Protein AF-A0A4S5A4U9-F1 (afdb_monomer_lite)

Radius of gyration: 17.42 Å; chains: 1; bounding box: 46×43×47 Å

pLDDT: mean 92.73, std 6.1, range [66.0, 98.31]

Foldseek 3Di:
DDDLPDQDAPDQFWEDFAQDWDDDVPGIDGGGDVVSRVVVLVVLLVVQCPDPPDDPQQSSQQQLQPADDDLCCASVGNSYYGDRDDRDQKGQGWDPVVVVCCVVVVDVDTQHLAERAEVVRQKDKHKIARQDQAKWKKFKDWDQWPFDKDKPPRIDIHGHGRMDMMMIGTDDADPAKTWTWIWIATPVGDITTHIYIYGD

Sequence (200 aa):
SGDPAARVLKPDLVAEGTSVMAAVPGGWDVVSGTSVAAARVSGLAAVLLSRPGATPGRVRSALLTTAHPLADIGLSSGAGEAVLHPTPSLVAAVPARHYREWLTGDRATVNQPHLLLSNGVHRGRRTLTNVGRRPVRISASVEGFEGAATVTPATAVLRPGASLRFEVLAEGLPRRSDDGAVVWRTGAGRETRIAVVVTR

Structure (mmCIF, N/CA/C/O backbone):
data_AF-A0A4S5A4U9-F1
#
_entry.id   AF-A0A4S5A4U9-F1
#
loop_
_atom_site.group_PDB
_atom_site.id
_atom_site.type_symbol
_atom_site.label_atom_id
_atom_site.label_alt_id
_atom_site.label_comp_id
_atom_site.label_asym_id
_atom_site.label_entity_id
_atom_site.label_seq_id
_atom_site.pdbx_PDB_ins_code
_atom_site.Cartn_x
_atom_site.Cartn_y
_atom_site.Cartn_z
_atom_site.occupancy
_atom_site.B_iso_or_equiv
_atom_site.auth_seq_id
_atom_site.auth_comp_id
_atom_site.auth_asym_id
_atom_site.auth_atom_id
_atom_site.pdbx_PDB_model_num
ATOM 1 N N . SER A 1 1 ? 7.716 13.311 -7.231 1.00 79.06 1 SER A N 1
ATOM 2 C CA . SER A 1 1 ? 6.909 13.039 -6.025 1.00 79.06 1 SER A CA 1
ATOM 3 C C . SER A 1 1 ? 5.434 13.054 -6.394 1.00 79.06 1 SER A C 1
ATOM 5 O O . SER A 1 1 ? 5.098 13.512 -7.482 1.00 79.06 1 SER A O 1
ATOM 7 N N . GLY A 1 2 ? 4.569 12.500 -5.547 1.00 84.19 2 GLY A N 1
ATOM 8 C CA . GLY A 1 2 ? 3.120 12.587 -5.684 1.00 84.19 2 GLY A CA 1
ATOM 9 C C . GLY A 1 2 ? 2.552 13.930 -5.249 1.00 84.19 2 GLY A C 1
ATOM 10 O O . GLY A 1 2 ? 3.245 14.763 -4.667 1.00 84.19 2 GLY A O 1
ATOM 11 N N . ASP A 1 3 ? 1.270 14.100 -5.547 1.00 88.75 3 ASP A N 1
ATOM 12 C CA . ASP A 1 3 ? 0.492 15.294 -5.242 1.00 88.75 3 ASP A CA 1
ATOM 13 C C . ASP A 1 3 ? -0.118 15.198 -3.825 1.00 88.75 3 ASP A C 1
ATOM 15 O O . ASP A 1 3 ? -0.879 14.258 -3.567 1.00 88.75 3 ASP A O 1
ATOM 19 N N . PRO A 1 4 ? 0.184 16.139 -2.906 1.00 86.75 4 PRO A N 1
ATOM 20 C CA . PRO A 1 4 ? -0.381 16.157 -1.555 1.00 86.75 4 PRO A CA 1
ATOM 21 C C . PRO A 1 4 ? -1.899 16.376 -1.513 1.00 86.75 4 PRO A C 1
ATOM 23 O O . PRO A 1 4 ? -2.514 16.033 -0.504 1.00 86.75 4 PRO A O 1
ATOM 26 N N . ALA A 1 5 ? -2.498 16.930 -2.574 1.00 86.12 5 ALA A N 1
ATOM 27 C CA . ALA A 1 5 ? -3.937 17.174 -2.681 1.00 86.12 5 ALA A CA 1
ATOM 28 C C . ALA A 1 5 ? -4.703 15.998 -3.317 1.00 86.12 5 ALA A C 1
ATOM 30 O O . ALA A 1 5 ? -5.936 16.025 -3.414 1.00 86.12 5 ALA A O 1
ATOM 31 N N . ALA A 1 6 ? -3.998 14.950 -3.757 1.00 87.31 6 ALA A N 1
ATOM 32 C CA . ALA A 1 6 ? -4.625 13.776 -4.339 1.00 87.31 6 ALA A CA 1
ATOM 33 C C . ALA A 1 6 ? -5.442 12.988 -3.300 1.00 87.31 6 ALA A C 1
ATOM 35 O O . ALA A 1 6 ? -5.211 13.025 -2.096 1.00 87.31 6 ALA A O 1
ATOM 36 N N . ARG A 1 7 ? -6.392 12.178 -3.779 1.00 84.62 7 ARG A N 1
ATOM 37 C CA . ARG A 1 7 ? -7.189 11.275 -2.920 1.00 84.62 7 ARG A CA 1
ATOM 38 C C . ARG A 1 7 ? -6.495 9.940 -2.624 1.00 84.62 7 ARG A C 1
ATOM 40 O O . ARG A 1 7 ? -7.023 9.116 -1.877 1.00 84.62 7 ARG A O 1
ATOM 47 N N . VAL A 1 8 ? -5.368 9.677 -3.283 1.00 89.12 8 VAL A N 1
ATOM 48 C CA . VAL A 1 8 ? -4.638 8.406 -3.245 1.00 89.12 8 VAL A CA 1
ATOM 49 C C . VAL A 1 8 ? -3.146 8.706 -3.224 1.00 89.12 8 VAL A C 1
ATOM 51 O O . VAL A 1 8 ? -2.676 9.511 -4.023 1.00 89.12 8 VAL A O 1
ATOM 54 N N . LEU A 1 9 ? -2.412 8.023 -2.344 1.00 92.06 9 LEU A N 1
ATOM 55 C CA . LEU A 1 9 ? -0.963 8.151 -2.243 1.00 92.06 9 LEU A CA 1
ATOM 56 C C . LEU A 1 9 ? -0.291 7.699 -3.544 1.00 92.06 9 LEU A C 1
ATOM 58 O O . LEU A 1 9 ? -0.550 6.598 -4.041 1.00 92.06 9 LEU A O 1
ATOM 62 N N . LYS A 1 10 ? 0.597 8.545 -4.071 1.00 93.94 10 LYS A N 1
ATOM 63 C CA . LYS A 1 10 ? 1.516 8.202 -5.156 1.00 93.94 10 LYS A CA 1
ATOM 64 C C . LYS A 1 10 ? 2.936 8.712 -4.859 1.00 93.94 10 LYS A C 1
ATOM 66 O O . LYS A 1 10 ? 3.059 9.743 -4.203 1.00 93.94 10 LYS A O 1
ATOM 71 N N . PRO A 1 11 ? 3.988 8.037 -5.364 1.00 95.25 11 PRO A N 1
ATOM 72 C CA . PRO A 1 11 ? 3.949 6.734 -6.040 1.00 95.25 11 PRO A CA 1
ATOM 73 C C . PRO A 1 11 ? 3.460 5.610 -5.107 1.00 95.25 11 PRO A C 1
ATOM 75 O O . PRO A 1 11 ? 3.275 5.817 -3.915 1.00 95.25 11 PRO A O 1
ATOM 78 N N . ASP A 1 12 ? 3.167 4.429 -5.660 1.00 95.19 12 ASP A N 1
ATOM 79 C CA . ASP A 1 12 ? 2.722 3.290 -4.839 1.00 95.19 12 ASP A CA 1
ATOM 80 C C . ASP A 1 12 ? 3.864 2.739 -3.968 1.00 95.19 12 ASP A C 1
ATOM 82 O O . ASP A 1 12 ? 3.640 2.386 -2.814 1.00 95.19 12 ASP A O 1
ATOM 86 N N . LEU A 1 13 ? 5.059 2.641 -4.552 1.00 95.88 13 LEU A N 1
ATOM 87 C CA . LEU A 1 13 ? 6.308 2.136 -3.981 1.00 95.88 13 LEU A CA 1
ATOM 88 C C . LEU A 1 13 ? 7.471 2.540 -4.909 1.00 95.88 13 LEU A C 1
ATOM 90 O O . LEU A 1 13 ? 7.228 3.016 -6.024 1.00 95.88 13 LEU A O 1
ATOM 94 N N . VAL A 1 14 ? 8.708 2.305 -4.484 1.00 96.56 14 VAL A N 1
ATOM 95 C CA . VAL A 1 14 ? 9.932 2.533 -5.273 1.00 96.56 14 VAL A CA 1
ATOM 96 C C . VAL A 1 14 ? 10.719 1.244 -5.472 1.00 96.56 14 VAL A C 1
ATOM 98 O O . VAL A 1 14 ? 10.482 0.249 -4.800 1.00 96.56 14 VAL A O 1
ATOM 101 N N . ALA A 1 15 ? 11.649 1.241 -6.419 1.00 96.94 15 ALA A N 1
ATOM 102 C CA . ALA A 1 15 ? 12.575 0.138 -6.639 1.00 96.94 15 ALA A CA 1
ATOM 103 C C . ALA A 1 15 ? 13.888 0.676 -7.211 1.00 96.94 15 ALA A C 1
ATOM 105 O O . ALA A 1 15 ? 13.914 1.778 -7.764 1.00 96.94 15 ALA A O 1
ATOM 106 N N . GLU A 1 16 ? 14.951 -0.121 -7.115 1.00 95.25 16 GLU A N 1
ATOM 107 C CA . GLU A 1 16 ? 16.234 0.179 -7.748 1.00 95.25 16 GLU A CA 1
ATOM 108 C C . GLU A 1 16 ? 16.055 0.436 -9.253 1.00 95.25 16 GLU A C 1
ATOM 110 O O . GLU A 1 16 ? 15.523 -0.400 -9.991 1.00 95.25 16 GLU A O 1
ATOM 115 N N . GLY A 1 17 ? 16.497 1.610 -9.695 1.00 95.06 17 GLY A N 1
ATOM 116 C CA . GLY A 1 17 ? 16.407 2.044 -11.086 1.00 95.06 17 GLY A CA 1
ATOM 117 C C . GLY A 1 17 ? 17.540 2.972 -11.501 1.00 95.06 17 GLY A C 1
ATOM 118 O O . GLY A 1 17 ? 17.391 3.677 -12.491 1.00 95.06 17 GLY A O 1
ATOM 119 N N . THR A 1 18 ? 18.642 3.001 -10.753 1.00 96.94 18 THR A N 1
ATOM 120 C CA . THR A 1 18 ? 19.810 3.846 -11.029 1.00 96.94 18 THR A CA 1
ATOM 121 C C . THR A 1 18 ? 21.023 2.954 -11.227 1.00 96.94 18 THR A C 1
ATOM 123 O O . THR A 1 18 ? 21.230 2.033 -10.446 1.00 96.94 18 THR A O 1
ATOM 126 N N . SER A 1 19 ? 21.822 3.244 -12.251 1.00 96.50 19 SER A N 1
ATOM 127 C CA . SER A 1 19 ? 23.062 2.533 -12.572 1.00 96.50 19 SER A CA 1
ATOM 128 C C . SER A 1 19 ? 22.897 1.013 -12.702 1.00 96.50 19 SER A C 1
ATOM 130 O O . SER A 1 19 ? 23.740 0.243 -12.247 1.00 96.50 19 SER A O 1
ATOM 132 N N . VAL A 1 20 ? 21.813 0.572 -13.344 1.00 96.62 20 VAL A N 1
ATOM 133 C CA . VAL A 1 20 ? 21.519 -0.850 -13.554 1.00 96.62 20 VAL A CA 1
ATOM 134 C C . VAL A 1 20 ? 22.094 -1.297 -14.893 1.00 96.62 20 VAL A C 1
ATOM 136 O O . VAL A 1 20 ? 21.805 -0.697 -15.926 1.00 96.62 20 VAL A O 1
ATOM 139 N N . MET A 1 21 ? 22.868 -2.380 -14.894 1.00 97.00 21 MET A N 1
ATOM 140 C CA . MET A 1 21 ? 23.335 -3.010 -16.129 1.00 97.00 21 MET A CA 1
ATOM 141 C C . MET A 1 21 ? 22.173 -3.727 -16.832 1.00 97.00 21 MET A C 1
ATOM 143 O O . MET A 1 21 ? 21.538 -4.607 -16.248 1.00 97.00 21 MET A O 1
ATOM 147 N N . ALA A 1 22 ? 21.896 -3.363 -18.083 1.00 95.38 22 ALA A N 1
ATOM 148 C CA . ALA A 1 22 ? 20.805 -3.918 -18.877 1.00 95.38 22 ALA A CA 1
ATOM 149 C C . ALA A 1 22 ? 21.229 -4.190 -20.325 1.00 95.38 22 ALA A C 1
ATOM 151 O O . ALA A 1 22 ? 22.171 -3.592 -20.843 1.00 95.38 22 ALA A O 1
ATOM 152 N N . ALA A 1 23 ? 20.515 -5.105 -20.981 1.00 96.38 23 ALA A N 1
ATOM 153 C CA . ALA A 1 23 ? 20.707 -5.378 -22.398 1.00 96.38 23 ALA A CA 1
ATOM 154 C C . ALA A 1 23 ? 20.136 -4.229 -23.243 1.00 96.38 23 ALA A C 1
ATOM 156 O O . ALA A 1 23 ? 19.010 -3.778 -23.018 1.00 96.38 23 ALA A O 1
ATOM 157 N N . VAL A 1 24 ? 20.900 -3.802 -24.245 1.00 95.00 24 VAL A N 1
ATOM 158 C CA . VAL A 1 24 ? 20.523 -2.789 -25.240 1.00 95.00 24 VAL A CA 1
ATOM 159 C C . VAL A 1 24 ? 20.823 -3.329 -26.644 1.00 95.00 24 VAL A C 1
ATOM 161 O O . VAL A 1 24 ? 21.579 -4.297 -26.775 1.00 95.00 24 VAL A O 1
ATOM 164 N N . PRO A 1 25 ? 20.256 -2.760 -27.725 1.00 96.69 25 PRO A N 1
ATOM 165 C CA . PRO A 1 25 ? 20.635 -3.165 -29.076 1.00 96.69 25 PRO A CA 1
ATOM 166 C C . PRO A 1 25 ? 22.159 -3.107 -29.265 1.00 96.69 25 PRO A C 1
ATOM 168 O O . PRO A 1 25 ? 22.768 -2.057 -29.094 1.00 96.69 25 PRO A O 1
ATOM 171 N N . GLY A 1 26 ? 22.772 -4.245 -29.600 1.00 96.31 26 GLY A N 1
ATOM 172 C CA . GLY A 1 26 ? 24.217 -4.351 -29.822 1.00 96.31 26 GLY A CA 1
ATOM 173 C C . GLY A 1 26 ? 25.079 -4.639 -28.584 1.00 96.31 26 GLY A C 1
ATOM 174 O O . GLY A 1 26 ? 26.292 -4.745 -28.744 1.00 96.31 26 GLY A O 1
ATOM 175 N N . GLY A 1 27 ? 24.513 -4.815 -27.380 1.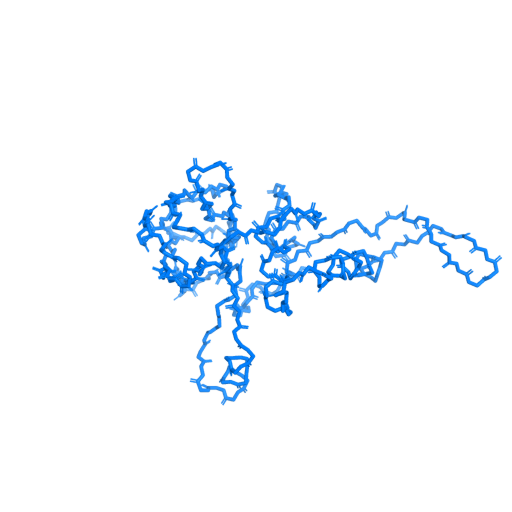00 97.31 27 GLY A N 1
ATOM 176 C CA . GLY A 1 27 ? 25.308 -5.202 -26.208 1.00 97.31 27 GLY A CA 1
ATOM 177 C C . GLY A 1 27 ? 24.657 -4.940 -24.849 1.00 97.31 27 GLY A C 1
ATOM 178 O O . GLY A 1 27 ? 23.476 -5.213 -24.638 1.00 97.31 27 GLY A O 1
ATOM 179 N N . TRP A 1 28 ? 25.465 -4.432 -23.919 1.00 97.44 28 TRP A N 1
ATOM 180 C CA . TRP A 1 28 ? 25.095 -4.125 -22.538 1.00 97.44 28 TRP A CA 1
ATOM 181 C C . TRP A 1 28 ? 25.444 -2.676 -22.220 1.00 97.44 28 TRP A C 1
ATOM 183 O O . TRP A 1 28 ? 26.495 -2.199 -22.641 1.00 97.44 28 TRP A O 1
ATOM 193 N N . ASP A 1 29 ? 24.588 -2.008 -21.454 1.00 97.50 29 ASP A N 1
ATOM 194 C CA . ASP A 1 29 ? 24.819 -0.638 -20.998 1.00 97.50 29 ASP A CA 1
ATOM 195 C C . ASP A 1 29 ? 24.315 -0.441 -19.561 1.00 97.50 29 ASP A C 1
ATOM 197 O O . ASP A 1 29 ? 23.514 -1.231 -19.050 1.00 97.50 29 ASP A O 1
ATOM 201 N N . VAL A 1 30 ? 24.797 0.606 -18.896 1.00 97.69 30 VAL A N 1
ATOM 202 C CA . VAL A 1 30 ? 24.373 1.015 -17.556 1.00 97.69 30 VAL A CA 1
ATOM 203 C C . VAL A 1 30 ? 23.317 2.106 -17.689 1.00 97.69 30 VAL A C 1
ATOM 205 O O . VAL A 1 30 ? 23.604 3.242 -18.057 1.00 97.69 30 VAL A O 1
ATOM 208 N N . VAL A 1 31 ? 22.076 1.767 -17.352 1.00 96.88 31 VAL A N 1
ATOM 209 C CA . VAL A 1 31 ? 20.912 2.638 -17.537 1.00 96.88 31 VAL A CA 1
ATOM 210 C C . VAL A 1 31 ? 20.324 3.093 -16.205 1.00 96.88 31 VAL A C 1
ATOM 212 O O . VAL A 1 31 ? 20.413 2.411 -15.182 1.00 96.88 31 VAL A O 1
ATOM 215 N N . SER A 1 32 ? 19.695 4.267 -16.224 1.00 97.38 32 SER A N 1
ATOM 216 C CA . SER A 1 32 ? 18.976 4.828 -15.079 1.00 97.38 32 SER A CA 1
ATOM 217 C C . SER A 1 32 ? 17.622 5.379 -15.511 1.00 97.38 32 SER A C 1
ATOM 219 O O . SER A 1 32 ? 17.492 5.953 -16.591 1.00 97.38 32 SER A O 1
ATOM 221 N N . GLY A 1 33 ? 16.611 5.241 -14.660 1.00 96.00 33 GLY A N 1
ATOM 222 C CA . GLY A 1 33 ? 15.294 5.821 -14.874 1.00 96.00 33 GLY A CA 1
ATOM 223 C C . GLY A 1 33 ? 14.176 5.067 -14.164 1.00 96.00 33 GLY A C 1
ATOM 224 O O . GLY A 1 33 ? 14.289 3.898 -13.795 1.00 96.00 33 GLY A O 1
ATOM 225 N N . THR A 1 34 ? 13.027 5.727 -14.032 1.00 95.06 34 THR A N 1
ATOM 226 C CA . THR A 1 34 ? 11.812 5.099 -13.493 1.00 95.06 34 THR A CA 1
ATOM 227 C C . THR A 1 34 ? 11.292 3.969 -14.385 1.00 95.06 34 THR A C 1
ATOM 229 O O . THR A 1 34 ? 10.610 3.080 -13.885 1.00 95.06 34 THR A O 1
ATOM 232 N N . SER A 1 35 ? 11.652 3.944 -15.673 1.00 96.25 35 SER A N 1
ATOM 233 C CA . SER A 1 35 ? 11.417 2.813 -16.581 1.00 96.25 35 SER A CA 1
ATOM 234 C C . SER A 1 35 ? 12.135 1.539 -16.120 1.00 96.25 35 SER A C 1
ATOM 236 O O . SER A 1 35 ? 11.545 0.460 -16.150 1.00 96.25 35 SER A O 1
ATOM 238 N N . VAL A 1 36 ? 13.370 1.665 -15.623 1.00 97.50 36 VAL A N 1
ATOM 239 C CA . VAL A 1 36 ? 14.167 0.558 -15.072 1.00 97.50 36 VAL A CA 1
ATOM 240 C C . VAL A 1 36 ? 13.542 0.052 -13.771 1.00 97.50 36 VAL A C 1
ATOM 242 O O . VAL A 1 36 ? 13.292 -1.146 -13.625 1.00 97.50 36 VAL A O 1
ATOM 245 N N . ALA A 1 37 ? 13.185 0.968 -12.864 1.00 97.50 37 ALA A N 1
ATOM 246 C CA . ALA A 1 37 ? 12.470 0.622 -11.635 1.00 97.50 37 ALA A CA 1
ATOM 247 C C . ALA A 1 37 ? 11.124 -0.070 -11.935 1.00 97.50 37 ALA A C 1
ATOM 249 O O . ALA A 1 37 ? 10.784 -1.082 -11.319 1.00 97.50 37 ALA A O 1
ATOM 250 N N . ALA A 1 38 ? 10.370 0.421 -12.925 1.00 97.88 38 ALA A N 1
ATOM 251 C CA . ALA A 1 38 ? 9.108 -0.180 -13.352 1.00 97.88 38 ALA A CA 1
ATOM 252 C C . ALA A 1 38 ? 9.297 -1.595 -13.924 1.00 97.88 38 ALA A C 1
ATOM 254 O O . ALA A 1 38 ? 8.504 -2.487 -13.609 1.00 97.88 38 ALA A O 1
ATOM 255 N N . ALA A 1 39 ? 10.352 -1.832 -14.711 1.00 97.50 39 ALA A N 1
ATOM 256 C CA . ALA A 1 39 ? 10.697 -3.164 -15.204 1.00 97.50 39 ALA A CA 1
ATOM 257 C C . ALA A 1 39 ? 11.010 -4.127 -14.046 1.00 97.50 39 ALA A C 1
ATOM 259 O O . ALA A 1 39 ? 10.481 -5.242 -14.011 1.00 97.50 39 ALA A O 1
ATOM 260 N N . ARG A 1 40 ? 11.773 -3.674 -13.041 1.00 97.19 40 ARG A N 1
ATOM 261 C CA . ARG A 1 40 ? 12.073 -4.460 -11.834 1.00 97.19 40 ARG A CA 1
ATOM 262 C C . ARG A 1 40 ? 10.807 -4.844 -11.067 1.00 97.19 40 ARG A C 1
ATOM 264 O O . ARG A 1 40 ? 10.596 -6.021 -10.775 1.00 97.19 40 ARG A O 1
ATOM 271 N N . VAL A 1 41 ? 9.924 -3.880 -10.800 1.00 98.19 41 VAL A N 1
ATOM 272 C CA . VAL A 1 41 ? 8.634 -4.139 -10.132 1.00 98.19 41 VAL A CA 1
ATOM 273 C C . VAL A 1 41 ? 7.749 -5.069 -10.965 1.00 98.19 41 VAL A C 1
ATOM 275 O O . VAL A 1 41 ? 7.077 -5.933 -10.402 1.00 98.19 41 VAL A O 1
ATOM 278 N N . SER A 1 42 ? 7.776 -4.955 -12.295 1.00 98.06 42 SER A N 1
ATOM 279 C CA . SER A 1 42 ? 7.035 -5.849 -13.195 1.00 98.06 42 SER A CA 1
ATOM 280 C C . SER A 1 42 ? 7.525 -7.296 -13.094 1.00 98.06 42 SER A C 1
ATOM 282 O O . SER A 1 42 ? 6.705 -8.210 -13.026 1.00 98.06 42 SER A O 1
ATOM 284 N N . GLY A 1 43 ? 8.841 -7.513 -12.991 1.00 97.75 43 GLY A N 1
ATOM 285 C CA . GLY A 1 43 ? 9.421 -8.835 -12.731 1.00 97.75 43 GLY A CA 1
ATOM 286 C C . GLY A 1 43 ? 8.971 -9.421 -11.387 1.00 97.75 43 GLY A C 1
ATOM 287 O O . GLY A 1 43 ? 8.508 -10.561 -11.328 1.00 97.75 43 GLY A O 1
ATOM 288 N N . LEU A 1 44 ? 9.006 -8.621 -10.315 1.00 97.75 44 LEU A N 1
ATOM 289 C CA . LEU A 1 44 ? 8.487 -9.026 -9.000 1.00 97.75 44 LEU A CA 1
ATOM 290 C C . LEU A 1 44 ? 6.994 -9.381 -9.064 1.00 97.75 44 LEU A C 1
ATOM 292 O O . LEU A 1 44 ? 6.567 -10.408 -8.530 1.00 97.75 44 LEU A O 1
ATOM 296 N N . ALA A 1 45 ? 6.197 -8.560 -9.750 1.00 97.81 45 ALA A N 1
ATOM 297 C CA . ALA A 1 45 ? 4.775 -8.798 -9.947 1.00 97.81 45 ALA A CA 1
ATOM 298 C C . ALA A 1 45 ? 4.513 -10.088 -10.737 1.00 97.81 45 ALA A C 1
ATOM 300 O O . ALA A 1 45 ? 3.612 -10.836 -10.365 1.00 97.81 45 ALA A O 1
ATOM 301 N N . ALA A 1 46 ? 5.311 -10.392 -11.765 1.00 97.81 46 ALA A N 1
ATOM 302 C CA . ALA A 1 46 ? 5.203 -11.631 -12.533 1.00 97.81 46 ALA A CA 1
ATOM 303 C C . ALA A 1 46 ? 5.445 -12.873 -11.658 1.00 97.81 46 ALA A C 1
ATOM 305 O O . ALA A 1 46 ? 4.665 -13.826 -11.707 1.00 97.81 46 ALA A O 1
ATOM 306 N N . VAL A 1 47 ? 6.455 -12.833 -10.779 1.00 97.50 47 VAL A N 1
ATOM 307 C CA . VAL A 1 47 ? 6.709 -13.910 -9.803 1.00 97.50 47 VAL A CA 1
ATOM 308 C C . VAL A 1 47 ? 5.550 -14.063 -8.814 1.00 97.50 47 VAL A C 1
ATOM 310 O O . VAL A 1 47 ? 5.220 -15.172 -8.402 1.00 97.50 47 VAL A O 1
ATOM 313 N N . LEU A 1 48 ? 4.906 -12.968 -8.409 1.00 96.25 48 LEU A N 1
ATOM 314 C CA . LEU A 1 48 ? 3.730 -13.038 -7.539 1.00 96.25 48 LEU A CA 1
ATOM 315 C C . LEU A 1 48 ? 2.481 -13.539 -8.280 1.00 96.25 48 LEU A C 1
ATOM 317 O O . LEU A 1 48 ? 1.678 -14.255 -7.682 1.00 96.25 48 LEU A O 1
ATOM 321 N N . LEU A 1 49 ? 2.319 -13.188 -9.559 1.00 96.25 49 LEU A N 1
ATOM 322 C CA . LEU A 1 49 ? 1.212 -13.624 -10.416 1.00 96.25 49 LEU A CA 1
ATOM 323 C C . LEU A 1 49 ? 1.259 -15.121 -10.728 1.00 96.25 49 LEU A C 1
ATOM 325 O O . LEU A 1 49 ? 0.202 -15.727 -10.880 1.00 96.25 49 LEU A O 1
ATOM 329 N N . SER A 1 50 ? 2.446 -15.733 -10.772 1.00 96.06 50 SER A N 1
ATOM 330 C CA . SER A 1 50 ? 2.576 -17.182 -10.976 1.00 96.06 50 SER A CA 1
ATOM 331 C C . SER A 1 50 ? 2.105 -18.014 -9.774 1.00 96.06 50 SER A C 1
ATOM 333 O O . SER A 1 50 ? 1.974 -19.235 -9.872 1.00 96.06 50 SER A O 1
ATOM 335 N N . ARG A 1 51 ? 1.825 -17.379 -8.625 1.00 93.38 51 ARG A N 1
ATOM 336 C CA . ARG A 1 51 ? 1.381 -18.071 -7.409 1.00 93.38 51 ARG A CA 1
ATOM 337 C C . ARG A 1 51 ? -0.119 -18.417 -7.470 1.00 93.38 51 ARG A C 1
ATOM 339 O O . ARG A 1 51 ? -0.924 -17.603 -7.926 1.00 93.38 51 ARG A O 1
ATOM 346 N N . PRO A 1 52 ? -0.547 -19.575 -6.926 1.00 90.69 52 PRO A N 1
ATOM 347 C CA . PRO A 1 52 ? -1.953 -19.976 -6.939 1.00 90.69 52 PRO A CA 1
ATOM 348 C C . PRO A 1 52 ? -2.895 -18.944 -6.305 1.00 90.69 52 PRO A C 1
ATOM 350 O O . PRO A 1 52 ? -2.674 -18.464 -5.190 1.00 90.69 52 PRO A O 1
ATOM 353 N N . GLY A 1 53 ? -3.987 -18.634 -7.008 1.00 87.88 53 GLY A N 1
ATOM 354 C CA . GLY A 1 53 ? -5.008 -17.689 -6.547 1.00 87.88 53 GLY A CA 1
ATOM 355 C C . GLY A 1 53 ? -4.569 -16.220 -6.555 1.00 87.88 53 GLY A C 1
ATOM 356 O O . GLY A 1 53 ? -5.244 -15.389 -5.935 1.00 87.88 53 GLY A O 1
ATOM 357 N N . ALA A 1 54 ? -3.452 -15.888 -7.209 1.00 92.38 54 ALA A N 1
ATOM 358 C CA . ALA A 1 54 ? -3.038 -14.511 -7.424 1.00 92.38 54 ALA A CA 1
ATOM 359 C C . ALA A 1 54 ? -4.049 -13.757 -8.302 1.00 92.38 54 ALA A C 1
ATOM 361 O O . ALA A 1 54 ? -4.635 -14.292 -9.239 1.00 92.38 54 ALA A O 1
ATOM 362 N N . THR A 1 55 ? -4.250 -12.484 -7.982 1.00 93.12 55 THR A N 1
ATOM 363 C CA . THR A 1 55 ? -4.999 -11.526 -8.803 1.00 93.12 55 THR A CA 1
ATOM 364 C C . THR A 1 55 ? -4.228 -10.209 -8.802 1.00 93.12 55 THR A C 1
ATOM 366 O O . THR A 1 55 ? -3.479 -9.971 -7.848 1.00 93.12 55 THR A O 1
ATOM 369 N N . PRO A 1 56 ? -4.424 -9.307 -9.781 1.00 93.50 56 PRO A N 1
ATOM 370 C CA . PRO A 1 56 ? -3.726 -8.020 -9.799 1.00 93.50 56 PRO A CA 1
ATOM 371 C C . PRO A 1 56 ? -3.865 -7.239 -8.482 1.00 93.50 56 PRO A C 1
ATOM 373 O O . PRO A 1 56 ? -2.886 -6.719 -7.952 1.00 93.50 56 PRO A O 1
ATOM 376 N N . GLY A 1 57 ? -5.062 -7.242 -7.882 1.00 93.38 57 GLY A N 1
ATOM 377 C CA . GLY A 1 57 ? -5.309 -6.599 -6.589 1.00 93.38 57 GLY A CA 1
ATOM 378 C C . GLY A 1 57 ? -4.559 -7.252 -5.421 1.00 93.38 57 GLY A C 1
ATOM 379 O O . GLY A 1 57 ? -4.057 -6.543 -4.549 1.00 93.38 57 GLY A O 1
ATOM 380 N N . ARG A 1 58 ? -4.437 -8.588 -5.403 1.00 94.19 58 ARG A N 1
ATOM 381 C CA . ARG A 1 58 ? -3.657 -9.313 -4.381 1.00 94.19 58 ARG A CA 1
ATOM 382 C C . ARG A 1 58 ? -2.157 -9.103 -4.557 1.00 94.19 58 ARG A C 1
ATOM 384 O O . ARG A 1 58 ? -1.465 -8.947 -3.561 1.00 94.19 58 ARG A O 1
ATOM 391 N N . VAL A 1 59 ? -1.672 -9.078 -5.798 1.00 95.75 59 VAL A N 1
ATOM 392 C CA . VAL A 1 59 ? -0.259 -8.834 -6.120 1.00 95.75 59 VAL A CA 1
ATOM 393 C C . VAL A 1 59 ? 0.141 -7.423 -5.720 1.00 95.75 59 VAL A C 1
ATOM 395 O O . VAL A 1 59 ? 1.115 -7.257 -4.991 1.00 95.75 59 VAL A O 1
ATOM 398 N N . ARG A 1 60 ? -0.663 -6.419 -6.088 1.00 95.88 60 ARG A N 1
ATOM 399 C CA . ARG A 1 60 ? -0.446 -5.041 -5.640 1.00 95.88 60 ARG A CA 1
ATOM 400 C C . ARG A 1 60 ? -0.477 -4.942 -4.115 1.00 95.88 60 ARG A C 1
ATOM 402 O O . ARG A 1 60 ? 0.438 -4.382 -3.530 1.00 95.88 60 ARG A O 1
ATOM 409 N N . SER A 1 61 ? -1.476 -5.530 -3.454 1.00 96.19 61 SER A N 1
ATOM 410 C CA . SER A 1 61 ? -1.513 -5.546 -1.986 1.00 96.19 61 SER A CA 1
ATOM 411 C C . SER A 1 61 ? -0.266 -6.193 -1.383 1.00 96.19 61 SER A C 1
ATOM 413 O O . SER A 1 61 ? 0.251 -5.662 -0.410 1.00 96.19 61 SER A O 1
ATOM 415 N N . ALA A 1 62 ? 0.212 -7.315 -1.924 1.00 96.06 62 ALA A N 1
ATOM 416 C CA . ALA A 1 62 ? 1.414 -7.969 -1.422 1.00 96.06 62 ALA A CA 1
ATOM 417 C C . ALA A 1 62 ? 2.630 -7.045 -1.554 1.00 96.06 62 ALA A C 1
ATOM 419 O O . ALA A 1 62 ? 3.255 -6.758 -0.545 1.00 96.06 62 ALA A O 1
ATOM 420 N N . LEU A 1 63 ? 2.882 -6.497 -2.750 1.00 97.12 63 LEU A N 1
ATOM 421 C CA . LEU A 1 63 ? 4.012 -5.594 -2.998 1.00 97.12 63 LEU A CA 1
ATOM 422 C C . LEU A 1 63 ? 4.034 -4.398 -2.041 1.00 97.12 63 LEU A C 1
ATOM 424 O O . LEU A 1 63 ? 5.077 -4.099 -1.476 1.00 97.12 63 LEU A O 1
ATOM 428 N N . LEU A 1 64 ? 2.894 -3.729 -1.843 1.00 96.56 64 LEU A N 1
ATOM 429 C CA . LEU A 1 64 ? 2.845 -2.524 -1.010 1.00 96.56 64 LEU A CA 1
ATOM 430 C C . LEU A 1 64 ? 2.920 -2.856 0.485 1.00 96.56 64 LEU A C 1
ATOM 432 O O . LEU A 1 64 ? 3.577 -2.149 1.236 1.00 96.56 64 LEU A O 1
ATOM 436 N N . THR A 1 65 ? 2.269 -3.933 0.933 1.00 96.62 65 THR A N 1
ATOM 437 C CA . THR A 1 65 ? 2.204 -4.242 2.374 1.00 96.62 65 THR A CA 1
ATOM 438 C C . THR A 1 65 ? 3.415 -4.978 2.930 1.00 96.62 65 THR A C 1
ATOM 440 O O . THR A 1 65 ? 3.523 -5.142 4.146 1.00 96.62 65 THR A O 1
ATOM 443 N N . THR A 1 66 ? 4.318 -5.412 2.052 1.00 95.69 66 THR A N 1
ATOM 444 C CA . THR A 1 66 ? 5.598 -6.030 2.411 1.00 95.69 66 THR A CA 1
ATOM 445 C C . THR A 1 66 ? 6.790 -5.248 1.863 1.00 95.69 66 THR A C 1
ATOM 447 O O . THR A 1 66 ? 7.890 -5.790 1.832 1.00 95.69 66 THR A O 1
ATOM 450 N N . ALA A 1 67 ? 6.586 -4.025 1.366 1.00 95.44 67 ALA A N 1
ATOM 451 C CA . ALA A 1 67 ? 7.684 -3.175 0.923 1.00 95.44 67 ALA A CA 1
ATOM 452 C C . ALA A 1 67 ? 8.639 -2.900 2.093 1.00 95.44 67 ALA A C 1
ATOM 454 O O . ALA A 1 67 ? 8.193 -2.722 3.233 1.00 95.44 67 ALA A O 1
ATOM 455 N N . HIS A 1 68 ? 9.941 -2.860 1.810 1.00 94.38 68 HIS A N 1
ATOM 456 C CA . HIS A 1 68 ? 10.930 -2.498 2.815 1.00 94.38 68 HIS A CA 1
ATOM 457 C C . HIS A 1 68 ? 10.774 -1.006 3.154 1.00 94.38 68 HIS A C 1
ATOM 459 O O . HIS A 1 68 ? 10.838 -0.174 2.244 1.00 94.38 68 HIS A O 1
ATOM 465 N N . PRO A 1 69 ? 10.517 -0.640 4.423 1.00 91.00 69 PRO A N 1
ATOM 466 C CA . PRO A 1 69 ? 10.366 0.757 4.811 1.00 91.00 69 PRO A CA 1
ATOM 467 C C . PRO A 1 69 ? 11.643 1.549 4.527 1.00 91.00 69 PRO A C 1
ATOM 469 O O . PRO A 1 69 ? 12.736 1.096 4.845 1.00 91.00 69 PRO A O 1
ATOM 472 N N . LEU A 1 70 ? 11.492 2.748 3.972 1.00 90.06 70 LEU A N 1
ATOM 473 C CA . LEU A 1 70 ? 12.576 3.720 3.833 1.00 90.06 70 LEU A CA 1
ATOM 474 C C . LEU A 1 70 ? 12.351 4.849 4.839 1.00 90.06 70 LEU A C 1
ATOM 476 O O . LEU A 1 70 ? 11.215 5.063 5.239 1.00 90.06 70 LEU A O 1
ATOM 480 N N . ALA A 1 71 ? 13.407 5.552 5.249 1.00 75.00 71 ALA A N 1
ATOM 481 C CA . ALA A 1 71 ? 13.303 6.603 6.265 1.00 75.00 71 ALA A CA 1
ATOM 482 C C . ALA A 1 71 ? 12.386 7.773 5.848 1.00 75.00 71 ALA A C 1
ATOM 484 O O . ALA A 1 71 ? 11.716 8.331 6.702 1.00 75.00 71 ALA A O 1
ATOM 485 N N . ASP A 1 72 ? 12.314 8.090 4.551 1.00 69.44 72 ASP A N 1
ATOM 486 C CA . ASP A 1 72 ? 11.334 9.029 3.987 1.00 69.44 72 ASP A CA 1
ATOM 487 C C . ASP A 1 72 ? 10.174 8.234 3.376 1.00 69.44 72 ASP A C 1
ATOM 489 O O . ASP A 1 72 ? 10.234 7.871 2.194 1.00 69.44 72 ASP A O 1
ATOM 493 N N . ILE A 1 73 ? 9.117 7.939 4.140 1.00 66.00 73 ILE A N 1
ATOM 494 C CA . ILE A 1 73 ? 7.946 7.170 3.683 1.00 66.00 73 ILE A CA 1
ATOM 495 C C . ILE A 1 73 ? 6.869 8.127 3.143 1.00 66.00 73 ILE A C 1
ATOM 497 O O . ILE A 1 73 ? 5.709 8.064 3.515 1.00 66.00 73 ILE A O 1
ATOM 501 N N . GLY A 1 74 ? 7.225 9.056 2.259 1.00 77.19 74 GLY A N 1
ATOM 502 C CA . GLY A 1 74 ? 6.324 10.144 1.869 1.00 77.19 74 GLY A CA 1
ATOM 503 C C . GLY A 1 74 ? 5.738 10.039 0.459 1.00 77.19 74 GLY A C 1
ATOM 504 O O . GLY A 1 74 ? 5.657 8.987 -0.184 1.00 77.19 74 GLY A O 1
ATOM 505 N N . LEU A 1 75 ? 5.423 11.214 -0.090 1.00 87.62 75 LEU A N 1
ATOM 506 C CA . LEU A 1 75 ? 5.064 11.412 -1.502 1.00 87.62 75 LEU A CA 1
ATOM 507 C C . LEU A 1 75 ? 6.223 11.085 -2.470 1.00 87.62 75 LEU A C 1
ATOM 509 O O . LEU A 1 75 ? 6.070 11.185 -3.687 1.00 87.62 75 LEU A O 1
ATOM 513 N N . SER A 1 76 ? 7.408 10.743 -1.971 1.00 89.69 76 SER A N 1
ATOM 514 C CA . SER A 1 76 ? 8.577 10.348 -2.762 1.00 89.69 76 SER A CA 1
ATOM 515 C C . SER A 1 76 ? 8.674 8.834 -2.958 1.00 89.69 76 SER A C 1
ATOM 517 O O . SER A 1 76 ? 9.033 8.402 -4.053 1.00 89.69 76 SER A O 1
ATOM 519 N N . SER A 1 77 ? 8.333 8.041 -1.937 1.00 91.56 77 SER A N 1
ATOM 520 C CA . SER A 1 77 ? 8.636 6.606 -1.887 1.00 91.56 77 SER A CA 1
ATOM 521 C C . SER A 1 77 ? 7.412 5.695 -1.739 1.00 91.56 77 SER A C 1
ATOM 523 O O . SER A 1 77 ? 7.520 4.486 -1.956 1.00 91.56 77 SER A O 1
ATOM 525 N N . GLY A 1 78 ? 6.235 6.248 -1.426 1.00 93.69 78 GLY A N 1
ATOM 526 C CA . GLY A 1 78 ? 5.009 5.468 -1.279 1.00 93.69 78 GLY A CA 1
ATOM 527 C C . GLY A 1 78 ? 5.094 4.501 -0.101 1.00 93.69 78 GLY A C 1
ATOM 528 O O . GLY A 1 78 ? 5.311 4.911 1.030 1.00 93.69 78 GLY A O 1
ATOM 529 N N . ALA A 1 79 ? 4.910 3.203 -0.346 1.00 94.81 79 ALA A N 1
ATOM 530 C CA . ALA A 1 79 ? 5.013 2.188 0.701 1.00 94.81 79 ALA A CA 1
ATOM 531 C C . ALA A 1 79 ? 6.460 1.817 1.094 1.00 94.81 79 ALA A C 1
ATOM 533 O O . ALA A 1 79 ? 6.649 1.147 2.113 1.00 94.81 79 ALA A O 1
ATOM 534 N N . GLY A 1 80 ? 7.460 2.241 0.313 1.00 95.38 80 GLY A N 1
ATOM 535 C CA . GLY A 1 80 ? 8.869 1.874 0.480 1.00 95.38 80 GLY A CA 1
ATOM 536 C C . GLY A 1 80 ? 9.435 1.123 -0.727 1.00 95.38 80 GLY A C 1
ATOM 537 O O . GLY A 1 80 ? 8.894 1.203 -1.831 1.00 95.38 80 GLY A O 1
ATOM 538 N N . GLU A 1 81 ? 10.531 0.394 -0.525 1.00 96.38 81 GLU A N 1
ATOM 539 C CA . GLU A 1 81 ? 11.230 -0.338 -1.582 1.00 96.38 81 GLU A CA 1
ATOM 540 C C . GLU A 1 81 ? 10.576 -1.693 -1.904 1.00 96.38 81 GLU A C 1
ATOM 542 O O . GLU A 1 81 ? 10.197 -2.469 -1.023 1.00 96.38 81 GLU A O 1
ATOM 547 N N . ALA A 1 82 ? 10.462 -1.997 -3.197 1.00 96.56 82 ALA A N 1
ATOM 548 C CA . ALA A 1 82 ? 9.943 -3.253 -3.710 1.00 96.56 82 ALA A CA 1
ATOM 549 C C . ALA A 1 82 ? 10.878 -4.421 -3.378 1.00 96.56 82 ALA A C 1
ATOM 551 O O . ALA A 1 82 ? 11.975 -4.529 -3.926 1.00 96.56 82 ALA A O 1
ATOM 552 N N . VAL A 1 83 ? 10.395 -5.361 -2.568 1.00 94.56 83 VAL A N 1
ATOM 553 C CA . VAL A 1 83 ? 11.125 -6.589 -2.234 1.00 94.56 83 VAL A CA 1
ATOM 554 C C . VAL A 1 83 ? 10.220 -7.801 -2.439 1.00 94.56 83 VAL A C 1
ATOM 556 O O . VAL A 1 83 ? 9.014 -7.758 -2.178 1.00 94.56 83 VAL A O 1
ATOM 559 N N . LEU A 1 84 ? 10.786 -8.906 -2.933 1.00 92.44 84 LEU A N 1
ATOM 560 C CA . LEU A 1 84 ? 10.043 -10.153 -3.076 1.00 92.44 84 LEU A CA 1
ATOM 561 C C . LEU A 1 84 ? 9.872 -10.831 -1.713 1.00 92.44 84 LEU A C 1
ATOM 563 O O . LEU A 1 84 ? 10.802 -11.442 -1.195 1.00 92.44 84 LEU A O 1
ATOM 567 N N . HIS A 1 85 ? 8.651 -10.820 -1.187 1.00 89.00 85 HIS A N 1
ATOM 568 C CA . HIS A 1 85 ? 8.294 -11.573 0.015 1.00 89.00 85 HIS A CA 1
ATOM 569 C C . HIS A 1 85 ? 7.343 -12.749 -0.283 1.00 89.00 85 HIS A C 1
ATOM 571 O O . HIS A 1 85 ? 6.691 -12.818 -1.340 1.00 89.00 85 HIS A O 1
ATOM 577 N N . PRO A 1 86 ? 7.233 -13.726 0.640 1.00 85.38 86 PRO A N 1
ATOM 578 C CA . PRO A 1 86 ? 6.136 -14.686 0.636 1.00 85.38 86 PRO A CA 1
ATOM 579 C C . PRO A 1 86 ? 4.782 -13.970 0.654 1.00 85.38 86 PRO A C 1
ATOM 581 O O . PRO A 1 86 ? 4.631 -12.927 1.284 1.00 85.38 86 PRO A O 1
ATOM 584 N N . THR A 1 87 ? 3.778 -14.531 -0.023 1.00 85.00 87 THR A N 1
ATOM 585 C CA . THR A 1 87 ? 2.474 -13.869 -0.141 1.00 85.00 87 THR A CA 1
ATOM 586 C C . THR A 1 87 ? 1.846 -13.729 1.250 1.00 85.00 87 THR A C 1
ATOM 588 O O . THR A 1 87 ? 1.683 -14.748 1.937 1.00 85.00 87 THR A O 1
ATOM 591 N N . PRO A 1 88 ? 1.479 -12.511 1.684 1.00 89.31 88 PRO A N 1
ATOM 592 C CA . PRO A 1 88 ? 0.868 -12.319 2.988 1.00 89.31 88 PRO A CA 1
ATOM 593 C C . PRO A 1 88 ? -0.515 -12.979 3.032 1.00 89.31 88 PRO A C 1
ATOM 595 O O . PRO A 1 88 ? -1.234 -13.062 2.033 1.00 89.31 88 PRO A O 1
ATOM 598 N N . SER A 1 89 ? -0.894 -13.476 4.212 1.00 92.50 89 SER A N 1
ATOM 599 C CA . SER A 1 89 ? -2.237 -14.022 4.448 1.00 92.50 89 SER A CA 1
ATOM 600 C C . SER A 1 89 ? -3.285 -12.929 4.627 1.00 92.50 89 SER A C 1
ATOM 602 O O . SER A 1 89 ? -4.471 -13.217 4.508 1.00 92.50 89 SER A O 1
ATOM 604 N N . LEU A 1 90 ? -2.865 -11.698 4.920 1.00 96.44 90 LEU A N 1
ATOM 605 C CA . LEU A 1 90 ? -3.724 -10.524 5.012 1.00 96.44 90 LEU A CA 1
ATOM 606 C C . LEU A 1 90 ? -3.573 -9.702 3.738 1.00 96.44 90 LEU A C 1
ATOM 608 O O . LEU A 1 90 ? -2.461 -9.446 3.286 1.00 96.44 90 LEU A O 1
ATOM 612 N N . VAL A 1 91 ? -4.696 -9.308 3.149 1.00 95.94 91 VAL A N 1
ATOM 613 C CA . VAL A 1 91 ? -4.714 -8.570 1.886 1.00 95.94 91 VAL A CA 1
ATOM 614 C C . VAL A 1 91 ? -5.658 -7.375 1.984 1.00 95.94 91 VAL A C 1
ATOM 616 O O . VAL A 1 91 ? -6.818 -7.526 2.365 1.00 95.94 91 VAL A O 1
ATOM 619 N N . ALA A 1 92 ? -5.174 -6.207 1.565 1.00 95.75 92 ALA A N 1
ATOM 620 C CA . ALA A 1 92 ? -5.948 -4.996 1.304 1.00 95.75 92 ALA A CA 1
ATOM 621 C C . ALA A 1 92 ? -6.162 -4.851 -0.214 1.00 95.75 92 ALA A C 1
ATOM 623 O O . ALA A 1 92 ? -5.560 -4.011 -0.882 1.00 95.75 92 ALA A O 1
ATOM 624 N N . ALA A 1 93 ? -6.985 -5.734 -0.785 1.00 89.75 93 ALA A N 1
ATOM 625 C CA . ALA A 1 93 ? -7.285 -5.714 -2.214 1.00 89.75 93 ALA A CA 1
ATOM 626 C C . ALA A 1 93 ? -8.464 -4.786 -2.528 1.00 89.75 93 ALA A C 1
ATOM 628 O O . ALA A 1 93 ? -9.411 -4.644 -1.748 1.00 89.75 93 ALA A O 1
ATOM 629 N N . VAL A 1 94 ? -8.424 -4.216 -3.732 1.00 89.50 94 VAL A N 1
ATOM 630 C CA . VAL A 1 94 ? -9.533 -3.481 -4.341 1.00 89.50 94 VAL A CA 1
ATOM 631 C C . VAL A 1 94 ? -10.172 -4.375 -5.411 1.00 89.50 94 VAL A C 1
ATOM 633 O O . VAL A 1 94 ? -9.505 -4.715 -6.389 1.00 89.50 94 VAL A O 1
ATOM 636 N N . PRO A 1 95 ? -11.444 -4.783 -5.258 1.00 87.75 95 PRO A N 1
ATOM 637 C CA . PRO A 1 95 ? -12.182 -5.459 -6.321 1.00 87.75 95 PRO A CA 1
ATOM 638 C C . PRO A 1 95 ? -12.289 -4.582 -7.575 1.00 87.75 95 PRO A C 1
ATOM 640 O O . PRO A 1 95 ? -12.549 -3.387 -7.459 1.00 87.75 95 PRO A O 1
ATOM 643 N N . ALA A 1 96 ? -12.188 -5.175 -8.770 1.00 87.62 96 ALA A N 1
ATOM 644 C CA . ALA A 1 96 ? -12.249 -4.441 -10.041 1.00 87.62 96 ALA A CA 1
ATOM 645 C C . ALA A 1 96 ? -13.501 -3.549 -10.173 1.00 87.62 96 ALA A C 1
ATOM 647 O O . ALA A 1 96 ? -13.405 -2.410 -10.623 1.00 87.62 96 ALA A O 1
ATOM 648 N N . ARG A 1 97 ? -14.663 -4.021 -9.696 1.00 91.44 97 ARG A N 1
ATOM 649 C CA . ARG A 1 97 ? -15.907 -3.229 -9.668 1.00 91.44 97 ARG A CA 1
ATOM 650 C C . ARG A 1 97 ? -15.777 -1.906 -8.903 1.00 91.44 97 ARG A C 1
ATOM 652 O O . ARG A 1 97 ? -16.327 -0.910 -9.345 1.00 91.44 97 ARG A O 1
ATOM 659 N N . HIS A 1 98 ? -14.992 -1.861 -7.822 1.00 92.81 98 HIS A N 1
ATOM 660 C CA . HIS A 1 98 ? -14.841 -0.646 -7.021 1.00 92.81 98 HIS A CA 1
ATOM 661 C C . HIS A 1 98 ? -14.032 0.423 -7.762 1.00 92.81 98 HIS A C 1
ATOM 663 O O . HIS A 1 98 ? -14.239 1.603 -7.508 1.00 92.81 98 HIS A O 1
ATOM 669 N N . TYR A 1 99 ? -13.134 0.038 -8.678 1.00 91.12 99 TYR A N 1
ATOM 670 C CA . TYR A 1 99 ? -12.484 1.009 -9.561 1.00 91.12 99 TYR A CA 1
ATOM 671 C C . TYR A 1 99 ? -13.484 1.624 -10.536 1.00 91.12 99 TYR A C 1
ATOM 673 O O . TYR A 1 99 ? -13.452 2.831 -10.732 1.00 91.12 99 TYR A O 1
ATOM 681 N N . ARG A 1 100 ? -14.398 0.822 -11.100 1.00 92.44 100 ARG A N 1
ATOM 682 C CA . ARG A 1 100 ? -15.458 1.334 -11.979 1.00 92.44 100 ARG A CA 1
ATOM 683 C C . ARG A 1 100 ? -16.372 2.306 -11.236 1.00 92.44 100 ARG A C 1
ATOM 685 O O . ARG A 1 100 ? -16.520 3.423 -11.698 1.00 92.44 100 ARG A O 1
ATOM 692 N N . GLU A 1 101 ? -16.879 1.905 -10.070 1.00 93.50 101 GLU A N 1
ATOM 693 C CA . GLU A 1 101 ? -17.705 2.761 -9.200 1.00 93.50 101 GLU A CA 1
ATOM 694 C C . GLU A 1 101 ? -16.977 4.061 -8.816 1.00 93.50 101 GLU A C 1
ATOM 696 O O . GLU A 1 101 ? -17.585 5.117 -8.697 1.00 93.50 101 GLU A O 1
ATOM 701 N N . TRP A 1 102 ? -15.659 4.006 -8.603 1.00 91.44 102 TRP A N 1
ATOM 702 C CA . TRP A 1 102 ? -14.870 5.199 -8.294 1.00 91.44 102 TRP A CA 1
ATOM 703 C C . TRP A 1 102 ? -14.704 6.123 -9.506 1.00 91.44 102 TRP A C 1
ATOM 705 O O . TRP A 1 102 ? -14.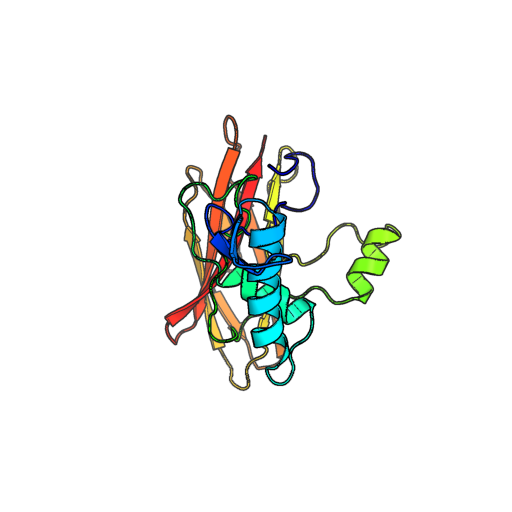815 7.336 -9.358 1.00 91.44 102 TRP A O 1
ATOM 715 N N . LEU A 1 103 ? -14.493 5.564 -10.702 1.00 90.56 103 LEU A N 1
ATOM 716 C CA . LEU A 1 103 ? -14.391 6.325 -11.952 1.00 90.56 103 LEU A CA 1
ATOM 717 C C . LEU A 1 103 ? -15.718 6.980 -12.358 1.00 90.56 103 LEU A C 1
ATOM 719 O O . LEU A 1 103 ? -15.696 8.059 -12.943 1.00 90.56 103 LEU A O 1
ATOM 723 N N . THR A 1 104 ? -16.855 6.349 -12.053 1.00 94.31 104 THR A N 1
ATOM 724 C CA . THR A 1 104 ? -18.196 6.888 -12.337 1.00 94.31 104 THR A CA 1
ATOM 725 C C . THR A 1 104 ? -18.717 7.827 -11.249 1.00 94.31 104 THR A C 1
ATOM 727 O O . THR A 1 104 ? -19.747 8.461 -11.443 1.00 94.31 104 THR A O 1
ATOM 730 N N . GLY A 1 105 ? -18.015 7.951 -10.118 1.00 90.69 105 GLY A N 1
ATOM 731 C CA . GLY A 1 105 ? -18.423 8.794 -8.989 1.00 90.69 105 GLY A CA 1
ATOM 732 C C . GLY A 1 105 ? -19.379 8.121 -7.995 1.00 90.69 105 GLY A C 1
ATOM 733 O O . GLY A 1 105 ? -19.633 8.685 -6.932 1.00 90.69 105 GLY A O 1
ATOM 734 N N . ASP A 1 106 ? -19.825 6.890 -8.261 1.00 89.50 106 ASP A N 1
ATOM 735 C CA . ASP A 1 106 ? -20.697 6.093 -7.379 1.00 89.50 106 ASP A CA 1
ATOM 736 C C . ASP A 1 106 ? -20.011 5.684 -6.062 1.00 89.50 106 ASP A C 1
ATOM 738 O O . ASP A 1 106 ? -20.647 5.256 -5.095 1.00 89.50 106 ASP A O 1
ATOM 742 N N . ARG A 1 107 ? -18.681 5.801 -6.007 1.00 88.38 107 ARG A N 1
ATOM 743 C CA . ARG A 1 107 ? -17.867 5.504 -4.829 1.00 88.38 107 ARG A CA 1
ATOM 744 C C . ARG A 1 107 ? -16.830 6.593 -4.600 1.00 88.38 107 ARG A C 1
ATOM 746 O O . ARG A 1 107 ? -15.934 6.791 -5.404 1.00 88.38 107 ARG A O 1
ATOM 753 N N . ALA A 1 108 ? -16.851 7.200 -3.415 1.00 82.88 108 ALA A N 1
ATOM 754 C CA . ALA A 1 108 ? -15.892 8.247 -3.056 1.00 82.88 108 ALA A CA 1
ATOM 755 C C . ALA A 1 108 ? -14.457 7.735 -2.805 1.00 82.88 108 ALA A C 1
ATOM 757 O O . ALA A 1 108 ? -13.492 8.468 -3.018 1.00 82.88 108 ALA A O 1
ATOM 758 N N . THR A 1 109 ? -14.295 6.498 -2.309 1.00 85.12 109 THR A N 1
ATOM 759 C CA . THR A 1 109 ? -12.984 5.932 -1.934 1.00 85.12 109 THR A CA 1
ATOM 760 C C . THR A 1 109 ? -12.884 4.433 -2.205 1.00 85.12 109 THR A C 1
ATOM 762 O O . THR A 1 109 ? -13.861 3.690 -2.093 1.00 85.12 109 THR A O 1
ATOM 765 N N . VAL A 1 110 ? -11.670 3.972 -2.503 1.00 91.19 110 VAL A N 1
ATOM 766 C CA . VAL A 1 110 ? -11.338 2.557 -2.724 1.00 91.19 110 VAL A CA 1
ATOM 767 C C . VAL A 1 110 ? -10.345 2.053 -1.673 1.00 91.19 110 VAL A C 1
ATOM 769 O O . VAL A 1 110 ? -9.588 2.830 -1.096 1.00 91.19 110 VAL A O 1
ATOM 772 N N . ASN A 1 111 ? -10.354 0.741 -1.409 1.00 94.81 111 ASN A N 1
ATOM 773 C CA . ASN A 1 111 ? -9.557 0.085 -0.361 1.00 94.81 111 ASN A CA 1
ATOM 774 C C . ASN A 1 111 ? -8.065 -0.049 -0.734 1.00 94.81 111 ASN A C 1
ATOM 776 O O . ASN A 1 111 ? -7.541 -1.157 -0.824 1.00 94.81 111 ASN A O 1
ATOM 780 N N . GLN A 1 112 ? -7.402 1.069 -1.029 1.00 93.38 112 GLN A N 1
ATOM 781 C CA . GLN A 1 112 ? -5.981 1.087 -1.382 1.00 93.38 112 GLN A CA 1
ATOM 782 C C . GLN A 1 112 ? -5.133 0.526 -0.226 1.00 93.38 112 GLN A C 1
ATOM 784 O O . GLN A 1 112 ? -5.416 0.847 0.923 1.00 93.38 112 GLN A O 1
ATOM 789 N N . PRO A 1 113 ? -4.053 -0.228 -0.471 1.00 94.69 113 PRO A N 1
ATOM 790 C CA . PRO A 1 113 ? -3.181 -0.775 0.580 1.00 94.69 113 PRO A CA 1
ATOM 791 C C . PRO A 1 113 ? -2.233 0.278 1.207 1.00 94.69 113 PRO A C 1
ATOM 793 O O . PRO A 1 113 ? -1.144 -0.048 1.658 1.00 94.69 113 PRO A O 1
ATOM 796 N N . HIS A 1 114 ? -2.646 1.543 1.218 1.00 95.06 114 HIS A N 1
ATOM 797 C CA . HIS A 1 114 ? -1.977 2.694 1.826 1.00 95.06 114 HIS A CA 1
ATOM 798 C C . HIS A 1 114 ? -3.016 3.784 2.118 1.00 95.06 114 HIS A C 1
ATOM 800 O O . HIS A 1 114 ? -4.165 3.673 1.672 1.00 95.06 114 HIS A O 1
ATOM 806 N N . LEU A 1 115 ? -2.632 4.859 2.795 1.00 94.31 115 LEU A N 1
ATOM 807 C CA . LEU A 1 115 ? -3.462 6.014 3.127 1.00 94.31 115 LEU A CA 1
ATOM 808 C C . LEU A 1 115 ? -2.732 7.319 2.793 1.00 94.31 115 LEU A C 1
ATOM 810 O O . LEU A 1 115 ? -1.542 7.446 3.048 1.00 94.31 115 LEU A O 1
ATOM 814 N N . LEU A 1 116 ? -3.482 8.274 2.247 1.00 93.38 116 LEU A N 1
ATOM 815 C CA . LEU A 1 116 ? -3.104 9.681 2.182 1.00 93.38 116 LEU A CA 1
ATOM 816 C C . LEU A 1 116 ? -4.172 10.446 2.966 1.00 93.38 116 LEU A C 1
ATOM 818 O O . LEU A 1 116 ? -5.361 10.331 2.653 1.00 93.38 116 LEU A O 1
ATOM 822 N N . LEU A 1 117 ? -3.745 11.116 4.026 1.00 92.50 117 LEU A N 1
ATOM 823 C CA . LEU A 1 117 ? -4.538 11.964 4.908 1.00 92.50 117 LEU A CA 1
ATOM 824 C C . LEU A 1 117 ? -4.087 13.410 4.694 1.00 92.50 117 LEU A C 1
ATOM 826 O O . LEU A 1 117 ? -2.932 13.642 4.353 1.00 92.50 117 LEU A O 1
ATOM 830 N N . SER A 1 118 ? -4.985 14.372 4.876 1.00 87.88 118 SER A N 1
ATOM 831 C CA . SER A 1 118 ? -4.716 15.780 4.556 1.00 87.88 118 SER A CA 1
ATOM 832 C C . SER A 1 118 ? -5.477 16.734 5.476 1.00 87.88 118 SER A C 1
ATOM 834 O O . SER A 1 118 ? -6.300 16.301 6.292 1.00 87.88 118 SER A O 1
ATOM 836 N N . ASN A 1 119 ? -5.294 18.047 5.282 1.00 73.94 119 ASN A N 1
ATOM 837 C CA . ASN A 1 119 ? -6.191 19.059 5.842 1.00 73.94 119 ASN A CA 1
ATOM 838 C C . ASN A 1 119 ? -7.657 18.745 5.496 1.00 73.94 119 ASN A C 1
ATOM 840 O O . ASN A 1 119 ? -8.035 18.680 4.326 1.00 73.94 119 ASN A O 1
ATOM 844 N N . GLY A 1 120 ? -8.479 18.511 6.526 1.00 72.81 120 GLY A N 1
ATOM 845 C CA . GLY A 1 120 ? -9.895 18.146 6.397 1.00 72.81 120 GLY A CA 1
ATOM 846 C C . GLY A 1 120 ? -10.180 16.639 6.317 1.00 72.81 120 GLY A C 1
ATOM 847 O O . GLY A 1 120 ? -11.332 16.233 6.483 1.00 72.81 120 GLY A O 1
ATOM 848 N N . VAL A 1 121 ? -9.161 15.790 6.132 1.00 80.31 121 VAL A N 1
ATOM 849 C CA . VAL A 1 121 ? -9.282 14.320 6.108 1.00 80.31 121 VAL A CA 1
ATOM 850 C C . VAL A 1 121 ? -8.224 13.703 7.024 1.00 80.31 121 VAL A C 1
ATOM 852 O O . VAL A 1 121 ? -7.246 13.113 6.581 1.00 80.31 121 VAL A O 1
ATOM 855 N N . HIS A 1 122 ? -8.453 13.815 8.332 1.00 87.75 122 HIS A N 1
ATOM 856 C CA . HIS A 1 122 ? -7.549 13.306 9.378 1.00 87.75 122 HIS A CA 1
ATOM 857 C C . HIS A 1 122 ? -7.739 11.818 9.684 1.00 87.75 122 HIS A C 1
ATOM 859 O O . HIS A 1 122 ? -7.023 11.246 10.499 1.00 87.75 122 HIS A O 1
ATOM 865 N N . ARG A 1 123 ? -8.729 11.181 9.050 1.00 92.62 123 ARG A N 1
ATOM 866 C CA . ARG A 1 123 ? -9.040 9.766 9.241 1.00 92.62 123 ARG A CA 1
ATOM 867 C C . ARG A 1 123 ? -9.214 9.046 7.923 1.00 92.62 123 ARG A C 1
ATOM 869 O O . ARG A 1 123 ? -9.769 9.591 6.968 1.00 92.62 123 ARG A O 1
ATOM 876 N N . GLY A 1 124 ? -8.837 7.777 7.904 1.00 93.44 124 GLY A N 1
ATOM 877 C CA . GLY A 1 124 ? -9.064 6.919 6.755 1.00 93.44 124 GLY A CA 1
ATOM 878 C C . GLY A 1 124 ? -9.298 5.473 7.150 1.00 93.44 124 GLY A C 1
ATOM 879 O O . GLY A 1 124 ? -8.687 4.940 8.070 1.00 93.44 124 GLY A O 1
ATOM 880 N N . ARG A 1 125 ? -10.214 4.825 6.428 1.00 95.62 125 ARG A N 1
ATOM 881 C CA . ARG A 1 125 ? -10.599 3.435 6.686 1.00 95.62 125 ARG A CA 1
ATOM 882 C C . ARG A 1 125 ? -10.004 2.500 5.659 1.00 95.62 125 ARG A C 1
ATOM 884 O O . ARG A 1 125 ? -10.020 2.799 4.462 1.00 95.62 125 ARG A O 1
ATOM 891 N N . ARG A 1 126 ? -9.555 1.338 6.118 1.00 96.44 126 ARG A N 1
ATOM 892 C CA . ARG A 1 126 ? -9.079 0.240 5.276 1.00 96.44 126 ARG A CA 1
ATOM 893 C C . ARG A 1 126 ? -9.664 -1.078 5.743 1.00 96.44 126 ARG A C 1
ATOM 895 O O . ARG A 1 126 ? -10.197 -1.199 6.841 1.00 96.44 126 ARG A O 1
ATOM 902 N N . THR A 1 127 ? -9.661 -2.050 4.846 1.00 97.38 127 THR A N 1
ATOM 903 C CA . THR A 1 127 ? -10.160 -3.397 5.096 1.00 97.38 127 THR A CA 1
ATOM 904 C C . THR A 1 127 ? -9.073 -4.405 4.763 1.00 97.38 127 THR A C 1
ATOM 906 O O . THR A 1 127 ? -8.542 -4.388 3.653 1.00 97.38 127 THR A O 1
ATOM 909 N N . LEU A 1 128 ? -8.768 -5.286 5.713 1.00 97.81 128 LEU A N 1
ATOM 910 C CA . LEU A 1 128 ? -7.893 -6.438 5.521 1.00 97.81 128 LEU A CA 1
ATOM 911 C C . LEU A 1 128 ? -8.719 -7.712 5.508 1.00 97.81 128 LEU A C 1
ATOM 913 O O . LEU A 1 128 ? -9.526 -7.934 6.405 1.00 97.81 128 LEU A O 1
ATOM 917 N N . THR A 1 129 ? -8.479 -8.568 4.524 1.00 97.69 129 THR A N 1
ATOM 918 C CA . THR A 1 129 ? -9.126 -9.876 4.403 1.00 97.69 129 THR A CA 1
ATOM 919 C C . THR A 1 129 ? -8.106 -10.978 4.656 1.00 97.69 129 THR A C 1
ATOM 921 O O . THR A 1 129 ? -7.021 -10.958 4.069 1.00 97.69 129 THR A O 1
ATOM 924 N N . ASN A 1 130 ? -8.452 -11.962 5.491 1.00 97.38 130 ASN A N 1
ATOM 925 C CA . ASN A 1 130 ? -7.657 -13.181 5.623 1.00 97.38 130 ASN A CA 1
ATOM 926 C C . ASN A 1 130 ? -7.901 -14.086 4.408 1.00 97.38 130 ASN A C 1
ATOM 928 O O . ASN A 1 130 ? -8.937 -14.736 4.299 1.00 97.38 130 ASN A O 1
ATOM 932 N N . VAL A 1 131 ? -6.931 -14.144 3.502 1.00 95.19 131 VAL A N 1
ATOM 933 C CA . VAL A 1 131 ? -6.945 -14.999 2.304 1.00 95.19 131 VAL A CA 1
ATOM 934 C C . VAL A 1 131 ? -6.178 -16.313 2.505 1.00 95.19 131 VAL A C 1
ATOM 936 O O . VAL A 1 131 ? -5.943 -17.054 1.548 1.00 95.19 131 VAL A O 1
ATOM 939 N N . GLY A 1 132 ? -5.737 -16.584 3.736 1.00 93.69 132 GLY A N 1
ATOM 940 C CA . GLY A 1 132 ? -5.120 -17.840 4.142 1.00 93.69 132 GLY A CA 1
ATOM 941 C C . GLY A 1 132 ? -6.145 -18.945 4.411 1.00 93.69 132 GLY A C 1
ATOM 942 O O . GLY A 1 132 ? -7.354 -18.735 4.386 1.00 93.69 132 GLY A O 1
ATOM 943 N N . ARG A 1 133 ? -5.644 -20.151 4.698 1.00 94.12 133 ARG A N 1
ATOM 944 C CA . ARG A 1 133 ? -6.471 -21.349 4.953 1.00 94.12 133 ARG A CA 1
ATOM 945 C C . ARG A 1 133 ? -6.802 -21.584 6.428 1.00 94.12 133 ARG A C 1
ATOM 947 O O . ARG A 1 133 ? -7.534 -22.512 6.747 1.00 94.12 133 ARG A O 1
ATOM 954 N N . ARG A 1 134 ? -6.235 -20.788 7.337 1.00 95.75 134 ARG A N 1
ATOM 955 C CA . ARG A 1 134 ? -6.403 -20.938 8.789 1.00 95.75 134 ARG A CA 1
ATOM 956 C C . ARG A 1 134 ? -6.840 -19.616 9.418 1.00 95.75 134 ARG A C 1
ATOM 958 O O . ARG A 1 134 ? -6.508 -18.561 8.871 1.00 95.75 134 ARG A O 1
ATOM 965 N N . PRO A 1 135 ? -7.565 -19.651 10.549 1.00 97.19 135 PRO A N 1
ATOM 966 C CA . PRO A 1 135 ? -7.807 -18.457 11.343 1.00 97.19 135 PRO A CA 1
ATOM 967 C C . PRO A 1 135 ? -6.493 -17.791 11.761 1.00 97.19 135 PRO A C 1
ATOM 969 O O . PRO A 1 135 ? -5.513 -18.479 12.046 1.00 97.19 135 PRO A O 1
ATOM 972 N N . VAL A 1 136 ? -6.480 -16.461 11.810 1.00 97.19 136 VAL A N 1
ATOM 973 C CA . VAL A 1 136 ? -5.306 -15.677 12.207 1.00 97.19 136 VAL A CA 1
ATOM 974 C C . VAL A 1 136 ? -5.692 -14.642 13.257 1.00 97.19 136 VAL A C 1
ATOM 976 O O . VAL A 1 136 ? -6.656 -13.898 13.081 1.00 97.19 136 VAL A O 1
ATOM 979 N N . ARG A 1 137 ? -4.944 -14.609 14.362 1.00 97.44 137 ARG A N 1
ATOM 980 C CA . ARG A 1 137 ? -4.990 -13.515 15.337 1.00 97.44 137 ARG A CA 1
ATOM 981 C C . ARG A 1 137 ? -4.059 -12.413 14.858 1.00 97.44 137 ARG A C 1
ATOM 983 O O . ARG A 1 137 ? -2.917 -12.710 14.500 1.00 97.44 137 ARG A O 1
ATOM 990 N N . ILE A 1 138 ? -4.560 -11.185 14.858 1.00 97.75 138 ILE A N 1
ATOM 991 C CA . ILE A 1 138 ? -3.836 -10.006 14.399 1.00 97.75 138 ILE A CA 1
ATOM 992 C C . ILE A 1 138 ? -3.889 -8.894 15.443 1.00 97.75 138 ILE A C 1
ATOM 994 O O . ILE A 1 138 ? -4.907 -8.718 16.118 1.00 97.75 138 ILE A O 1
ATOM 998 N N . SER A 1 139 ? -2.800 -8.145 15.545 1.00 98.12 139 SER A N 1
ATOM 999 C CA . SER A 1 139 ? -2.678 -6.936 16.358 1.00 98.12 139 SER A CA 1
ATOM 1000 C C . SER A 1 139 ? -2.012 -5.836 15.543 1.00 98.12 139 SER A C 1
ATOM 1002 O O . SER A 1 139 ? -1.075 -6.116 14.797 1.00 98.12 139 SER A O 1
ATOM 1004 N N . ALA A 1 140 ? -2.488 -4.608 15.681 1.00 98.19 140 ALA A N 1
ATOM 1005 C CA . ALA A 1 140 ? -1.948 -3.434 15.028 1.00 98.19 140 ALA A CA 1
ATOM 1006 C C . ALA A 1 140 ? -1.108 -2.603 15.995 1.00 98.19 140 ALA A C 1
ATOM 1008 O O . ALA A 1 140 ? -1.472 -2.434 17.159 1.00 98.19 140 ALA A O 1
ATOM 1009 N N . SER A 1 141 ? -0.033 -2.036 15.468 1.00 97.06 141 SER A N 1
ATOM 1010 C CA . SER A 1 141 ? 0.689 -0.899 16.035 1.00 97.06 141 SER A CA 1
ATOM 1011 C C . SER A 1 141 ? 0.747 0.225 15.006 1.00 97.06 141 SER A C 1
ATOM 1013 O O . SER A 1 141 ? 0.549 0.008 13.807 1.00 97.06 141 SER A O 1
ATOM 1015 N N . VAL A 1 142 ? 1.004 1.433 15.491 1.00 95.81 142 VAL A N 1
ATOM 1016 C CA . VAL A 1 142 ? 1.256 2.619 14.676 1.00 95.81 142 VAL A CA 1
ATOM 1017 C C . VAL A 1 142 ? 2.730 2.972 14.857 1.00 95.81 142 VAL A C 1
ATOM 1019 O O . VAL A 1 142 ? 3.200 3.037 15.989 1.00 95.81 142 VAL A O 1
ATOM 1022 N N . GLU A 1 143 ? 3.472 3.109 13.760 1.00 94.31 143 GLU A N 1
ATOM 1023 C CA . GLU A 1 143 ? 4.938 3.225 13.768 1.00 94.31 143 GLU A CA 1
ATOM 1024 C C . GLU A 1 143 ? 5.408 4.294 12.774 1.00 94.31 143 GLU A C 1
ATOM 1026 O O . GLU A 1 143 ? 4.813 4.442 11.707 1.00 94.31 143 GLU A O 1
ATOM 1031 N N . GLY A 1 144 ? 6.495 4.997 13.097 1.00 90.56 144 GLY A N 1
ATOM 1032 C CA . GLY A 1 144 ? 7.193 5.923 12.191 1.00 90.56 144 GLY A CA 1
ATOM 1033 C C . GLY A 1 144 ? 6.766 7.392 12.262 1.00 90.56 144 GLY A C 1
ATOM 1034 O O . GLY A 1 144 ? 7.587 8.239 11.950 1.00 90.56 144 GLY A O 1
ATOM 1035 N N . PHE A 1 145 ? 5.551 7.686 12.730 1.00 89.38 145 PHE A N 1
ATOM 1036 C CA . PHE A 1 145 ? 5.031 9.055 12.792 1.00 89.38 145 PHE A CA 1
ATOM 1037 C C . PHE A 1 145 ? 5.808 9.936 13.777 1.00 89.38 145 PHE A C 1
ATOM 1039 O O . PHE A 1 145 ? 6.119 9.505 14.892 1.00 89.38 145 PHE A O 1
ATOM 1046 N N . GLU A 1 146 ? 6.043 11.191 13.393 1.00 89.19 146 GLU A N 1
ATOM 1047 C CA . GLU A 1 146 ? 6.471 12.245 14.320 1.00 89.19 146 GLU A CA 1
ATOM 1048 C C . GLU A 1 146 ? 5.314 12.680 15.235 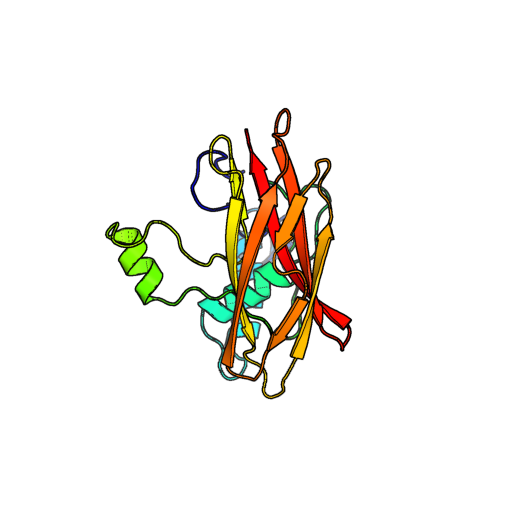1.00 89.19 146 GLU A C 1
ATOM 1050 O O . GLU A 1 146 ? 5.519 12.987 16.413 1.00 89.19 146 GLU A O 1
ATOM 1055 N N . GLY A 1 147 ? 4.091 12.722 14.692 1.00 87.44 147 GLY A N 1
ATOM 1056 C CA . GLY A 1 147 ? 2.861 13.030 15.415 1.00 87.44 147 GLY A CA 1
ATOM 1057 C C . GLY A 1 147 ? 2.201 11.811 16.063 1.00 87.44 147 GLY A C 1
ATOM 1058 O O . GLY A 1 147 ? 2.596 10.661 15.875 1.00 87.44 147 GLY A O 1
ATOM 1059 N N . ALA A 1 148 ? 1.137 12.056 16.830 1.00 89.81 148 ALA A N 1
ATOM 1060 C CA . ALA A 1 148 ? 0.324 10.977 17.375 1.00 89.81 148 ALA A CA 1
ATOM 1061 C C . ALA A 1 148 ? -0.625 10.424 16.299 1.00 89.81 148 ALA A C 1
ATOM 1063 O O . ALA A 1 148 ? -1.245 11.166 15.537 1.00 89.81 148 ALA A O 1
ATOM 1064 N N . ALA A 1 149 ? -0.760 9.103 16.240 1.00 93.56 149 ALA A N 1
ATOM 1065 C CA . ALA A 1 149 ? -1.727 8.443 15.378 1.00 93.56 149 ALA A CA 1
ATOM 1066 C C . ALA A 1 149 ? -2.254 7.169 16.044 1.00 93.56 149 ALA A C 1
ATOM 1068 O O . ALA A 1 149 ? -1.545 6.476 16.776 1.00 93.56 149 ALA A O 1
ATOM 1069 N N . THR A 1 150 ? -3.521 6.857 15.789 1.00 95.94 150 THR A N 1
ATOM 1070 C CA . THR A 1 150 ? -4.224 5.733 16.412 1.00 95.94 150 THR A CA 1
ATOM 1071 C C . THR A 1 150 ? -4.893 4.844 15.371 1.00 95.94 150 THR A C 1
ATOM 1073 O O . THR A 1 150 ? -5.204 5.260 14.253 1.00 95.94 150 THR A O 1
ATOM 1076 N N . VAL A 1 151 ? -5.108 3.579 15.741 1.00 97.94 151 VAL A N 1
ATOM 1077 C CA . VAL A 1 151 ? -5.774 2.571 14.909 1.00 97.94 151 VAL A CA 1
ATOM 1078 C C . VAL A 1 151 ? -6.869 1.868 15.701 1.00 97.94 151 VAL A C 1
ATOM 1080 O O . VAL A 1 151 ? -6.629 1.373 16.801 1.00 97.94 151 VAL A O 1
ATOM 1083 N N . THR A 1 152 ? -8.077 1.798 15.135 1.00 97.94 152 THR A N 1
ATOM 1084 C CA . THR A 1 152 ? -9.232 1.163 15.787 1.00 97.94 152 THR A CA 1
ATOM 1085 C C . THR A 1 152 ? -10.010 0.249 14.827 1.00 97.94 152 THR A C 1
ATOM 1087 O O . THR A 1 152 ? -10.353 0.677 13.724 1.00 97.94 152 THR A O 1
ATOM 1090 N N . PRO A 1 153 ? -10.352 -0.991 15.229 1.00 98.31 153 PRO A N 1
ATOM 1091 C CA . PRO A 1 153 ? -9.838 -1.679 16.415 1.00 98.31 153 PRO A CA 1
ATOM 1092 C C . PRO A 1 153 ? -8.359 -2.047 16.227 1.00 98.31 153 PRO A C 1
ATOM 1094 O O . PRO A 1 153 ? -7.909 -2.244 15.102 1.00 98.31 153 PRO A O 1
ATOM 1097 N N . ALA A 1 154 ? -7.618 -2.186 17.327 1.00 97.56 154 ALA A N 1
ATOM 1098 C CA . ALA A 1 154 ? -6.202 -2.557 17.283 1.00 97.56 154 ALA A CA 1
ATOM 1099 C C . ALA A 1 154 ? -5.965 -4.078 17.271 1.00 97.56 154 ALA A C 1
ATOM 1101 O O . ALA A 1 154 ? -4.842 -4.522 17.071 1.00 97.56 154 ALA A O 1
ATOM 1102 N N . THR A 1 155 ? -6.986 -4.913 17.488 1.00 98.06 155 THR A N 1
ATOM 1103 C CA . THR A 1 155 ? -6.841 -6.378 17.461 1.00 98.06 155 THR A CA 1
ATOM 1104 C C . THR A 1 155 ? -8.060 -7.054 16.847 1.00 98.06 155 THR A C 1
ATOM 1106 O O . THR A 1 155 ? -9.169 -6.519 16.886 1.00 98.06 155 THR A O 1
ATOM 1109 N N . ALA A 1 156 ? -7.859 -8.240 16.268 1.00 98.06 156 ALA A N 1
ATOM 1110 C CA . ALA A 1 156 ? -8.943 -9.093 15.788 1.00 98.06 156 ALA A CA 1
ATOM 1111 C C . ALA A 1 156 ? -8.505 -10.557 15.639 1.00 98.06 156 ALA A C 1
ATOM 1113 O O . ALA A 1 156 ? -7.318 -10.885 15.594 1.00 98.06 156 ALA A O 1
ATOM 1114 N N . VAL A 1 157 ? -9.488 -11.446 15.484 1.00 97.88 157 VAL A N 1
ATOM 1115 C CA . VAL A 1 157 ? -9.284 -12.813 14.992 1.00 97.88 157 VAL A CA 1
ATOM 1116 C C . VAL A 1 157 ? -10.086 -12.984 13.708 1.00 97.88 157 VAL A C 1
ATOM 1118 O O . VAL A 1 157 ? -11.307 -12.849 13.708 1.00 97.88 157 VAL A O 1
ATOM 1121 N N . LEU A 1 158 ? -9.404 -13.297 12.607 1.00 98.12 158 LEU A N 1
ATOM 1122 C CA . LEU A 1 158 ? -10.014 -13.447 11.290 1.00 98.12 158 LEU A CA 1
ATOM 1123 C C . LEU A 1 158 ? -9.994 -14.906 10.849 1.00 98.12 158 LEU A C 1
ATOM 1125 O O . LEU A 1 158 ? -8.930 -15.476 10.604 1.00 98.12 158 LEU A O 1
ATOM 1129 N N . ARG A 1 159 ? -11.177 -15.508 10.691 1.00 98.31 159 ARG A N 1
ATOM 1130 C CA . ARG A 1 159 ? -11.341 -16.792 9.985 1.00 98.31 159 ARG A CA 1
ATOM 1131 C C . ARG A 1 159 ? -10.956 -16.641 8.499 1.00 98.31 159 ARG A C 1
ATOM 1133 O O . ARG A 1 159 ? -10.950 -15.514 8.003 1.00 98.31 159 ARG A O 1
ATOM 1140 N N . PRO A 1 160 ? -10.649 -17.732 7.775 1.00 97.75 160 PRO A N 1
ATOM 1141 C CA . PRO A 1 160 ? -10.481 -17.682 6.321 1.00 97.75 160 PRO A CA 1
ATOM 1142 C C . PRO A 1 160 ? -11.659 -16.969 5.639 1.00 97.75 160 PRO A C 1
ATOM 1144 O O . PRO A 1 160 ? -12.813 -17.246 5.955 1.00 97.75 160 PRO A O 1
ATOM 1147 N N . GLY A 1 161 ? -11.371 -16.017 4.752 1.00 96.69 161 GLY A N 1
ATOM 1148 C CA . GLY A 1 161 ? -12.359 -15.182 4.059 1.00 96.69 161 GLY A CA 1
ATOM 1149 C C . GLY A 1 161 ? -12.935 -14.021 4.881 1.00 96.69 161 GLY A C 1
ATOM 1150 O O . GLY A 1 161 ? -13.525 -13.106 4.307 1.00 96.69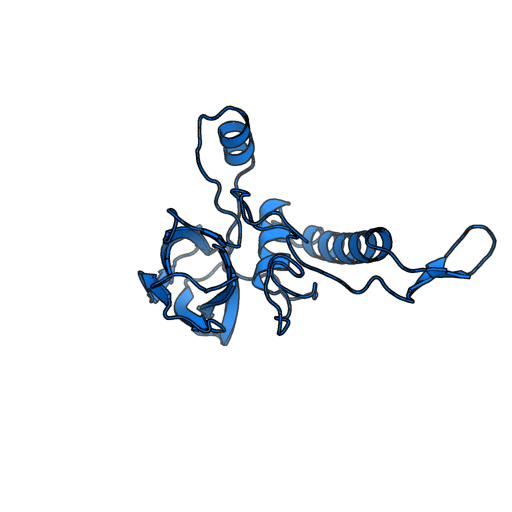 161 GLY A O 1
ATOM 1151 N N . ALA A 1 162 ? -12.745 -14.003 6.204 1.00 98.12 162 ALA A N 1
ATOM 1152 C CA . ALA A 1 162 ? -13.221 -12.912 7.046 1.00 98.12 162 ALA A CA 1
ATOM 1153 C C . ALA A 1 162 ? -12.394 -11.640 6.821 1.00 98.12 162 ALA A C 1
ATOM 1155 O O . ALA A 1 162 ? -11.194 -11.690 6.534 1.00 98.12 162 ALA A O 1
ATOM 1156 N N . SER A 1 163 ? -13.051 -10.494 6.982 1.00 97.88 163 SER A N 1
ATOM 1157 C CA . SER A 1 163 ? -12.443 -9.180 6.809 1.00 97.88 163 SER A CA 1
ATOM 1158 C C . SER A 1 163 ? -12.533 -8.353 8.084 1.00 97.88 163 SER A C 1
ATOM 1160 O O . SER A 1 163 ? -13.565 -8.355 8.749 1.00 97.88 163 SER A O 1
ATOM 1162 N N . LEU A 1 164 ? -11.470 -7.610 8.384 1.00 98.00 164 LEU A N 1
ATOM 1163 C CA . LEU A 1 164 ? -11.455 -6.555 9.385 1.00 98.00 164 LEU A CA 1
ATOM 1164 C C . LEU A 1 164 ? -11.485 -5.203 8.683 1.00 98.00 164 LEU A C 1
ATOM 1166 O O . LEU A 1 164 ? -10.584 -4.909 7.900 1.00 98.00 164 LEU A O 1
ATOM 1170 N N . ARG A 1 165 ? -12.466 -4.360 9.008 1.00 97.94 165 ARG A N 1
ATOM 1171 C CA . ARG A 1 165 ? -12.399 -2.927 8.714 1.00 97.94 165 ARG A CA 1
ATOM 1172 C C . ARG A 1 165 ? -11.779 -2.216 9.910 1.00 97.94 165 ARG A C 1
ATOM 1174 O O . ARG A 1 165 ? -12.262 -2.394 11.023 1.00 97.94 165 ARG A O 1
ATOM 1181 N N . PHE A 1 166 ? -10.760 -1.408 9.662 1.00 97.88 166 PHE A N 1
ATOM 1182 C CA . PHE A 1 166 ? -10.129 -0.568 10.671 1.00 97.88 166 PHE A CA 1
ATOM 1183 C C . PHE A 1 166 ? -10.063 0.882 10.195 1.00 97.88 166 PHE A C 1
ATOM 1185 O O . PHE A 1 166 ? -10.097 1.165 8.991 1.00 97.88 166 PHE A O 1
ATOM 1192 N N . GLU A 1 167 ? -9.999 1.792 11.154 1.00 97.56 167 GLU A N 1
ATOM 1193 C CA . GLU A 1 167 ? -9.822 3.223 10.959 1.00 97.56 167 GLU A CA 1
ATOM 1194 C C . GLU A 1 167 ? -8.469 3.647 11.517 1.00 97.56 167 GLU A C 1
ATOM 1196 O O . GLU A 1 167 ? -8.058 3.177 12.576 1.00 97.56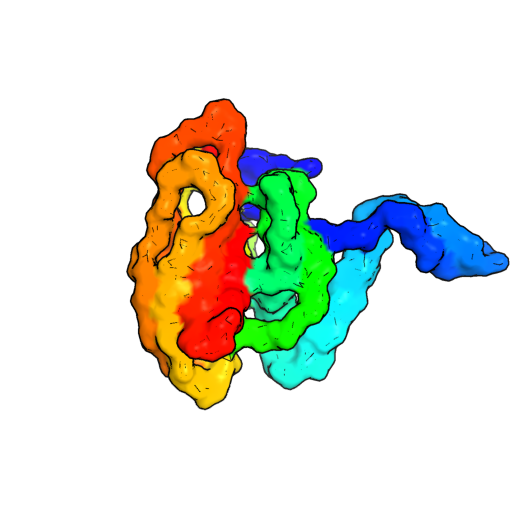 167 GLU A O 1
ATOM 1201 N N . VAL A 1 168 ? -7.792 4.514 10.774 1.00 96.50 168 VAL A N 1
ATOM 1202 C CA . VAL A 1 168 ? -6.584 5.213 11.201 1.00 96.50 168 VAL A CA 1
ATOM 1203 C C . VAL A 1 168 ? -6.950 6.670 11.396 1.00 96.50 168 VAL A C 1
ATOM 1205 O O . VAL A 1 168 ? -7.574 7.250 10.504 1.00 96.50 168 VAL A O 1
ATOM 1208 N N . LEU A 1 169 ? -6.562 7.238 12.530 1.00 94.75 169 LEU A N 1
ATOM 1209 C CA . LEU A 1 169 ? -6.722 8.648 12.858 1.00 94.75 169 LEU A CA 1
ATOM 1210 C C . LEU A 1 169 ? -5.335 9.245 13.098 1.00 94.75 169 LEU A C 1
ATOM 1212 O O . LEU A 1 169 ? -4.602 8.745 13.945 1.00 94.75 169 LEU A O 1
ATOM 1216 N N . ALA A 1 170 ? -4.989 10.294 12.356 1.00 91.75 170 ALA A N 1
ATOM 1217 C CA . ALA A 1 170 ? -3.827 11.128 12.643 1.00 91.75 170 ALA A CA 1
ATOM 1218 C C . ALA A 1 170 ? -4.259 12.284 13.557 1.00 91.75 170 ALA A C 1
ATOM 1220 O O . ALA A 1 170 ? -5.225 12.992 13.255 1.00 91.75 170 ALA A O 1
ATOM 1221 N N . GLU A 1 171 ? -3.574 12.452 14.684 1.00 84.81 171 GLU A N 1
ATOM 1222 C CA . GLU A 1 171 ? -3.850 13.493 15.668 1.00 84.81 171 GLU A CA 1
ATOM 1223 C C . GLU A 1 171 ? -2.986 14.722 15.379 1.00 84.81 171 GLU A C 1
ATOM 1225 O O . GLU A 1 171 ? -1.759 14.695 15.457 1.00 84.81 171 GLU A O 1
ATOM 1230 N N . GLY A 1 172 ? -3.646 15.829 15.044 1.00 74.94 172 GLY A N 1
ATOM 1231 C CA . GLY A 1 172 ? -2.967 17.045 14.618 1.00 74.94 172 GLY A CA 1
ATOM 1232 C C . GLY A 1 172 ? -2.528 17.006 13.154 1.00 74.94 172 GLY A C 1
ATOM 1233 O O . GLY A 1 172 ? -2.803 16.070 12.404 1.00 74.94 172 GLY A O 1
ATOM 1234 N N . LEU A 1 173 ? -1.904 18.099 12.723 1.00 70.81 173 LEU A N 1
ATOM 1235 C CA . LEU A 1 173 ? -1.401 18.266 11.366 1.00 70.81 173 LEU A CA 1
ATOM 1236 C C . LEU A 1 173 ? 0.077 18.623 11.418 1.00 70.81 173 LEU A C 1
ATOM 1238 O O . LEU A 1 173 ? 0.444 19.544 12.160 1.00 70.81 173 LEU A O 1
ATOM 1242 N N . PRO A 1 174 ? 0.914 17.979 10.595 1.00 79.62 174 PRO A N 1
ATOM 1243 C CA . PRO A 1 174 ? 2.306 18.360 10.499 1.00 79.62 174 PRO A CA 1
ATOM 1244 C C . PRO A 1 174 ? 2.459 19.768 9.921 1.00 79.62 174 PRO A C 1
ATOM 1246 O O . PRO A 1 174 ? 1.584 20.322 9.242 1.00 79.62 174 PRO A O 1
ATOM 1249 N N . ARG A 1 175 ? 3.629 20.368 10.161 1.00 74.25 175 ARG A N 1
ATOM 1250 C CA . ARG A 1 175 ? 3.981 21.655 9.541 1.00 74.25 175 ARG A CA 1
ATOM 1251 C C . ARG A 1 175 ? 4.107 21.537 8.020 1.00 74.25 175 ARG A C 1
ATOM 1253 O O . ARG A 1 175 ? 3.773 22.494 7.326 1.00 74.25 175 ARG A O 1
ATOM 1260 N N . ARG A 1 176 ? 4.580 20.390 7.518 1.00 79.38 176 ARG A N 1
ATOM 1261 C CA . ARG A 1 176 ? 4.736 20.090 6.083 1.00 79.38 176 ARG A CA 1
ATOM 1262 C C . ARG A 1 176 ? 4.103 18.749 5.715 1.00 79.38 176 ARG A C 1
ATOM 1264 O O . ARG A 1 176 ? 3.113 18.722 4.992 1.00 79.38 176 ARG A O 1
ATOM 1271 N N . SER A 1 177 ? 4.657 17.667 6.243 1.00 87.06 177 SER A N 1
ATOM 1272 C CA . SER A 1 177 ? 4.167 16.299 6.098 1.00 87.06 177 SER A CA 1
ATOM 1273 C C . SER A 1 177 ? 4.637 15.468 7.287 1.00 87.06 177 SER A C 1
ATOM 1275 O O . SER A 1 177 ? 5.586 15.862 7.958 1.00 87.06 177 SER A O 1
ATOM 1277 N N . ASP A 1 178 ? 3.955 14.361 7.530 1.00 90.06 178 ASP A N 1
ATOM 1278 C CA . ASP A 1 178 ? 4.325 13.307 8.473 1.00 90.06 178 ASP A CA 1
ATOM 1279 C C . ASP A 1 178 ? 3.990 11.979 7.799 1.00 90.06 178 ASP A C 1
ATOM 1281 O O . ASP A 1 178 ? 3.085 11.912 6.954 1.00 90.06 178 ASP A O 1
ATOM 1285 N N . ASP A 1 179 ? 4.712 10.929 8.138 1.00 91.31 179 ASP A N 1
ATOM 1286 C CA . ASP A 1 179 ? 4.491 9.621 7.565 1.00 91.31 179 ASP A CA 1
ATOM 1287 C C . ASP A 1 179 ? 4.836 8.499 8.528 1.00 91.31 179 ASP A C 1
ATOM 1289 O O . ASP A 1 179 ? 5.583 8.626 9.488 1.00 91.31 179 ASP A O 1
ATOM 1293 N N . GLY A 1 180 ? 4.204 7.367 8.279 1.00 93.44 180 GLY A N 1
ATOM 1294 C CA . GLY A 1 180 ? 4.361 6.198 9.106 1.00 93.44 180 GLY A CA 1
ATOM 1295 C C . GLY A 1 180 ? 3.572 5.044 8.536 1.00 93.44 180 GLY A C 1
ATOM 1296 O O . GLY A 1 180 ? 3.244 4.976 7.345 1.00 93.44 180 GLY A O 1
ATOM 1297 N N . ALA A 1 181 ? 3.263 4.082 9.389 1.00 95.56 181 ALA A N 1
ATOM 1298 C CA . ALA A 1 181 ? 2.444 2.959 8.998 1.00 95.56 181 ALA A CA 1
ATOM 1299 C C . ALA A 1 181 ? 1.617 2.401 10.143 1.00 95.56 181 ALA A C 1
ATOM 1301 O O . ALA A 1 181 ? 1.999 2.440 11.310 1.00 95.56 181 ALA A O 1
ATOM 1302 N N . VAL A 1 182 ? 0.508 1.776 9.759 1.00 97.19 182 VAL A N 1
ATOM 1303 C CA . VAL A 1 182 ? -0.166 0.797 10.606 1.00 97.19 182 VAL A CA 1
ATOM 1304 C C . VAL A 1 182 ? 0.411 -0.578 10.298 1.00 97.19 182 VAL A C 1
ATOM 1306 O O . VAL A 1 182 ? 0.259 -1.080 9.180 1.00 97.19 182 VAL A O 1
ATOM 1309 N N . VAL A 1 183 ? 1.063 -1.194 11.280 1.00 97.25 183 VAL A N 1
ATOM 1310 C CA . VAL A 1 183 ? 1.700 -2.508 11.147 1.00 97.25 183 VAL A CA 1
ATOM 1311 C C . VAL A 1 183 ? 0.822 -3.565 11.796 1.00 97.25 183 VAL A C 1
ATOM 1313 O O . VAL A 1 183 ? 0.673 -3.620 13.013 1.00 97.25 183 VAL A O 1
ATOM 1316 N N . TRP A 1 184 ? 0.240 -4.432 10.973 1.00 98.00 184 TRP A N 1
ATOM 1317 C CA . TRP A 1 184 ? -0.527 -5.584 11.433 1.00 98.00 184 TRP A CA 1
ATOM 1318 C C . TRP A 1 184 ? 0.380 -6.796 11.585 1.00 98.00 184 TRP A C 1
ATOM 1320 O O . TRP A 1 184 ? 0.893 -7.322 10.597 1.00 98.00 184 TRP A O 1
ATOM 1330 N N . ARG A 1 185 ? 0.530 -7.280 12.816 1.00 97.12 185 ARG A N 1
ATOM 1331 C CA . ARG A 1 185 ? 1.296 -8.482 13.141 1.00 97.12 185 ARG A CA 1
ATOM 1332 C C . ARG A 1 185 ? 0.373 -9.660 13.370 1.00 97.12 185 ARG A C 1
ATOM 1334 O O . ARG A 1 185 ? -0.626 -9.564 14.078 1.00 97.12 185 ARG A O 1
ATOM 1341 N N . THR A 1 186 ? 0.714 -10.786 12.764 1.00 95.06 186 THR A N 1
ATOM 1342 C CA . THR A 1 186 ? 0.068 -12.071 13.038 1.00 95.06 186 THR A CA 1
ATOM 1343 C C . THR A 1 186 ? 0.730 -12.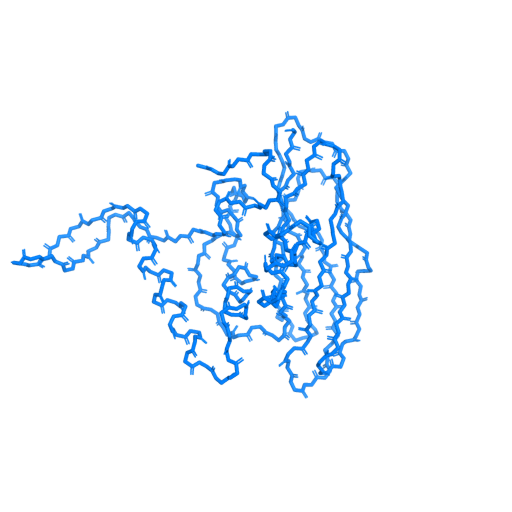750 14.236 1.00 95.06 186 THR A C 1
ATOM 1345 O O . THR A 1 186 ? 1.909 -12.527 14.500 1.00 95.06 186 THR A O 1
ATOM 1348 N N . GLY A 1 187 ? 0.026 -13.667 14.905 1.00 86.62 187 GLY A N 1
ATOM 1349 C CA . GLY A 1 187 ? 0.626 -14.488 15.972 1.00 86.62 187 GLY A CA 1
ATOM 1350 C C . GLY A 1 187 ? 1.836 -15.338 15.538 1.00 86.62 187 GLY A C 1
ATOM 1351 O O . GLY A 1 187 ? 2.565 -15.827 16.388 1.00 86.62 187 GLY A O 1
ATOM 1352 N N . ALA A 1 188 ? 2.069 -15.498 14.230 1.00 85.81 188 ALA A N 1
ATOM 1353 C CA . ALA A 1 188 ? 3.240 -16.172 13.663 1.00 85.81 188 ALA A CA 1
ATOM 1354 C C . ALA A 1 188 ? 4.386 -15.202 13.299 1.00 85.81 188 ALA A C 1
ATOM 1356 O O . ALA A 1 188 ? 5.275 -15.571 12.537 1.00 85.81 188 ALA A O 1
ATOM 1357 N N . GLY A 1 189 ? 4.327 -13.944 13.751 1.00 87.50 189 GLY A N 1
ATOM 1358 C CA . GLY A 1 189 ? 5.359 -12.932 13.507 1.00 87.50 189 GLY A CA 1
ATOM 1359 C C . GLY A 1 189 ? 5.369 -12.331 12.098 1.00 87.50 189 GLY A C 1
ATOM 1360 O O . GLY A 1 189 ? 6.233 -11.520 11.794 1.00 87.50 189 GLY A O 1
ATOM 1361 N N . ARG A 1 190 ? 4.424 -12.692 11.216 1.00 91.88 190 ARG A N 1
ATOM 1362 C CA . ARG A 1 190 ? 4.313 -12.048 9.893 1.00 91.88 190 ARG A CA 1
ATOM 1363 C C . ARG A 1 190 ? 3.690 -10.670 10.010 1.00 91.88 190 ARG A C 1
ATOM 1365 O O . ARG A 1 190 ? 2.668 -10.534 10.687 1.00 91.88 190 ARG A O 1
ATOM 1372 N N . GLU A 1 191 ? 4.244 -9.721 9.269 1.00 94.69 191 GLU A N 1
ATOM 1373 C CA . GLU A 1 191 ? 3.797 -8.334 9.239 1.00 94.69 191 GLU A CA 1
ATOM 1374 C C . GLU A 1 191 ? 3.039 -8.002 7.947 1.00 94.69 191 GLU A C 1
ATOM 1376 O O . GLU A 1 191 ? 3.237 -8.603 6.889 1.00 94.69 191 GLU A O 1
ATOM 1381 N N . THR A 1 192 ? 2.115 -7.054 8.043 1.00 96.38 192 THR A N 1
ATOM 1382 C CA . THR A 1 192 ? 1.404 -6.437 6.922 1.00 96.38 192 THR A CA 1
ATOM 1383 C C . THR A 1 192 ? 1.329 -4.948 7.215 1.00 96.38 192 THR A C 1
ATOM 1385 O O . THR A 1 192 ? 0.619 -4.523 8.127 1.00 96.38 192 THR A O 1
ATOM 1388 N N . ARG A 1 193 ? 2.094 -4.162 6.462 1.00 96.12 193 ARG A N 1
ATOM 1389 C CA . ARG A 1 193 ? 2.286 -2.733 6.692 1.00 96.12 193 ARG A CA 1
ATOM 1390 C C . ARG A 1 193 ? 1.359 -1.916 5.800 1.00 96.12 193 ARG A C 1
ATOM 1392 O O . ARG A 1 193 ? 1.334 -2.106 4.593 1.00 96.12 193 ARG A O 1
ATOM 1399 N N . ILE A 1 194 ? 0.591 -1.001 6.371 1.00 96.75 194 ILE A N 1
ATOM 1400 C CA . ILE A 1 194 ? -0.245 -0.063 5.618 1.00 96.75 194 ILE A CA 1
ATOM 1401 C C . ILE A 1 194 ? 0.393 1.306 5.773 1.00 96.75 194 ILE A C 1
ATOM 1403 O O . ILE A 1 194 ? 0.261 1.917 6.830 1.00 96.75 194 ILE A O 1
ATOM 1407 N N . ALA A 1 195 ? 1.108 1.751 4.739 1.00 95.94 195 ALA A N 1
ATOM 1408 C CA . ALA A 1 195 ? 1.741 3.065 4.727 1.00 95.94 195 ALA A CA 1
ATOM 1409 C C . ALA A 1 195 ? 0.685 4.170 4.835 1.00 95.94 195 ALA A C 1
ATOM 1411 O O . ALA A 1 195 ? -0.390 4.074 4.231 1.00 95.94 195 ALA A O 1
ATOM 1412 N N . VAL A 1 196 ? 0.991 5.204 5.606 1.00 94.69 196 VAL A N 1
ATOM 1413 C CA . VAL A 1 196 ? 0.123 6.350 5.852 1.00 94.69 196 VAL A CA 1
ATOM 1414 C C . VAL A 1 196 ? 0.969 7.601 5.705 1.00 94.69 196 VAL A C 1
ATOM 1416 O O . VAL A 1 196 ? 1.975 7.742 6.387 1.00 94.69 196 VAL A O 1
ATOM 1419 N N . VAL A 1 197 ? 0.533 8.503 4.836 1.00 93.56 197 VAL A N 1
ATOM 1420 C CA . VAL A 1 197 ? 1.139 9.824 4.670 1.00 93.56 197 VAL A CA 1
ATOM 1421 C C . VAL A 1 197 ? 0.111 10.864 5.077 1.00 93.56 197 VAL A C 1
ATOM 1423 O O . VAL A 1 197 ? -1.045 10.782 4.658 1.00 93.56 197 VAL A O 1
ATOM 1426 N N . VAL A 1 198 ? 0.526 11.824 5.892 1.00 92.12 198 VAL A N 1
ATOM 1427 C CA . VAL A 1 198 ? -0.274 12.961 6.342 1.00 92.12 198 VAL A CA 1
ATOM 1428 C C . VAL A 1 198 ? 0.319 14.223 5.731 1.00 92.12 198 VAL A C 1
ATOM 1430 O O . VAL A 1 198 ? 1.481 14.552 5.959 1.00 92.12 198 VAL A O 1
ATOM 1433 N N . THR A 1 199 ? -0.472 14.937 4.940 1.00 89.75 199 THR A N 1
ATOM 1434 C CA . THR A 1 199 ? -0.078 16.195 4.298 1.00 89.75 199 THR A CA 1
ATOM 1435 C C . THR A 1 199 ? -0.842 17.373 4.890 1.00 89.75 199 THR A C 1
ATOM 1437 O O . THR A 1 199 ? -1.898 17.218 5.510 1.00 89.75 199 THR A O 1
ATOM 1440 N N . ARG A 1 200 ? -0.286 18.573 4.722 1.00 83.19 200 ARG A N 1
ATOM 1441 C CA . ARG A 1 200 ? -0.994 19.827 4.974 1.00 83.19 200 ARG A CA 1
ATOM 1442 C C . ARG A 1 200 ? -1.807 20.240 3.752 1.00 83.19 200 ARG A C 1
ATOM 1444 O O . ARG A 1 200 ? -1.306 20.064 2.625 1.00 83.19 200 ARG A O 1
#

Secondary structure (DSSP, 8-state):
---TTSSS-SSS-B---SSEEEEETTEEEEE-SHHHHHHHHHHHHHHHHTSTT--HHHHHHHHHHTPBP-S--STTTTT-B----PPPSEE----HHHHHHHHTTS-S----SEEEEBTTB-EEEEEEEE-SSS-EEEEEEEES-SSEEEEES-EEEE-TT-EEEEEEEEES--SSEEEEEEEEEETTS-EEEEEEEEE-